Protein AF-A0A090WW85-F1 (afdb_monomer)

pLDDT: mean 85.21, std 15.74, range [29.67, 98.25]

Foldseek 3Di:
DFDADPVRAGDDDDAQDKDFDKAWDDPVHHDPADPDVVVRVVQWDACHHHHGTIIGGPQWIWHHNDPPDIDTQAGVVAWWDFPNDIAGFVQVQVQLCPDPQFPGKGWGFEDWPPGPITAIEMETETDPPDDDDQQVSLVSLPVRDDPRRRGQKYFYDNDFDADPVRHTPVVVCRVCPPVDPTFMWGDAAPDSGTDTDDPVNVVCRNVVVGYNDDPPPPPPPPPDDPDDD

Mean predicted aligned error: 9.42 Å

Nearest PDB structures (foldseek):
  8ppp-assembly1_A  TM=7.798E-01  e=7.344E-10  Streptoalloteichus hindustanus
  8pyx-assembly1_A  TM=7.804E-01  e=9.804E-10  Streptoalloteichus hindustanus
  8ppp-assembly2_B  TM=7.781E-01  e=1.556E-09  Streptoalloteichus hindustanus
  3lgx-assembly2_B  TM=7.389E-01  e=1.481E-08  Streptococcus pyogenes M1 GAS
  8pyy-assembly1_A  TM=6.032E-01  e=7.845E-09  Streptoalloteichus hindustanus

Solvent-accessible surface area (backbone atoms only — not comparable to full-atom values): 13656 Å² total; per-residue (Å²): 130,89,55,59,50,99,87,60,27,54,61,84,64,57,86,68,36,76,34,77,46,64,45,70,50,41,98,92,40,75,76,92,67,58,99,52,68,80,64,39,57,84,30,48,43,64,35,39,84,46,88,81,42,42,27,39,51,74,50,39,28,32,26,38,75,52,96,93,42,68,44,85,48,38,37,71,89,51,37,31,42,32,77,90,41,81,35,47,26,54,58,50,29,54,60,54,47,68,36,83,33,34,64,46,60,48,45,40,48,29,80,50,46,91,45,71,53,22,44,38,29,32,41,33,23,66,25,86,93,46,79,79,54,69,63,65,50,48,54,50,41,66,73,74,38,60,82,81,56,42,54,38,31,44,34,49,41,93,72,81,63,59,44,99,84,72,43,72,50,58,66,59,56,47,71,47,49,87,73,62,93,59,58,32,31,34,48,51,74,93,55,94,54,66,41,77,59,47,76,64,54,50,48,40,44,68,73,35,74,58,65,83,66,77,85,78,80,77,78,80,77,79,88,74,82,89,73,90,128

Sequence (229 aa):
MPIKDANGFLIPVKKGETGLLISEISDKSVFDGYVNNKKNEDKILRHVFKTGDIWFNSGDLLQDIGYRHARFIDRIGDTFRWKGENVATAEVESIVGNLKCVEICAAYGVQIPNNDGRAGMVTLVRRTGAHFDIDTTAAHLFKTLPKYAVPIFIRIKDAIDFTHTHKIKKFELKKEGFNCDDTIYVLLPKNSTYVQMDKKLLKEINTGTFIFRWKTVVIWVSINALSWG

Secondary structure (DSSP, 8-state):
---B-TTSPBPPPPTTSEEEEEEE-BTTB-----SSHHHHHTTEEESSSSTT-EEEEEEEEEEEEETTEEEEEEETTT-EEETTEEE-HHHHHHHHHTSTTEEEEEEEEEPPTT-SB-EEEEEEEEPTTPPP-HHHHHHHHHHHS-TTTS-SEEEEES---B-TTS-B-HHHHHHHTT-SSSEEEE--TT-SS-EE--HHHHHHHHTT---------------------

Radius of gyration: 21.84 Å; Cα contacts (8 Å, |Δi|>4): 373; chains: 1; bounding box: 65×47×62 Å

Organism: NCBI:txid504487

Structure (mmCIF, N/CA/C/O backbone):
data_AF-A0A090WW85-F1
#
_entry.id   AF-A0A090WW85-F1
#
loop_
_atom_site.group_PDB
_atom_site.id
_atom_site.type_symbol
_atom_site.label_atom_id
_atom_site.label_alt_id
_atom_site.label_comp_id
_atom_site.label_asym_id
_atom_site.label_entity_id
_atom_site.label_seq_id
_atom_site.pdbx_PDB_ins_code
_atom_site.Cartn_x
_atom_site.Cartn_y
_atom_site.Cartn_z
_atom_site.occupancy
_atom_site.B_iso_or_equiv
_atom_site.auth_seq_id
_atom_site.auth_comp_id
_atom_site.auth_asym_id
_atom_site.auth_atom_id
_atom_site.pdbx_PDB_model_num
ATOM 1 N N . MET A 1 1 ? -2.518 -1.734 15.240 1.00 56.47 1 MET A N 1
ATOM 2 C CA . MET A 1 1 ? -3.524 -2.080 16.268 1.00 56.47 1 MET A CA 1
ATOM 3 C C . MET A 1 1 ? -3.856 -0.826 17.061 1.00 56.47 1 MET A C 1
ATOM 5 O O . MET A 1 1 ? -2.962 0.007 17.177 1.00 56.47 1 MET A O 1
ATOM 9 N N . PRO A 1 2 ? -5.097 -0.668 17.550 1.00 74.81 2 PRO A N 1
ATOM 10 C CA . PRO A 1 2 ? -5.486 0.471 18.382 1.00 74.81 2 PRO A CA 1
ATOM 11 C C . PRO A 1 2 ? -4.598 0.577 19.629 1.00 74.81 2 PRO A C 1
ATOM 13 O O . PRO A 1 2 ? -4.183 -0.448 20.172 1.00 74.81 2 PRO A O 1
ATOM 16 N N . ILE A 1 3 ? -4.290 1.801 20.055 1.00 84.06 3 ILE A N 1
ATOM 17 C CA . ILE A 1 3 ? -3.412 2.061 21.203 1.00 84.06 3 ILE A CA 1
ATOM 18 C C . ILE A 1 3 ? -4.250 2.055 22.480 1.00 84.06 3 ILE A C 1
ATOM 20 O O . ILE A 1 3 ? -5.344 2.621 22.501 1.00 84.06 3 ILE A O 1
ATOM 24 N N . LYS A 1 4 ? -3.722 1.411 23.525 1.00 89.00 4 LYS A N 1
ATOM 25 C CA . LYS A 1 4 ? -4.336 1.328 24.850 1.00 89.00 4 LYS A CA 1
ATOM 26 C C . LYS A 1 4 ? -3.568 2.152 25.880 1.00 89.00 4 LYS A C 1
ATOM 28 O O . LYS A 1 4 ? -2.350 2.280 25.767 1.00 89.00 4 LYS A O 1
ATOM 33 N N . ASP A 1 5 ? -4.277 2.692 26.864 1.00 90.69 5 ASP A N 1
ATOM 34 C CA . ASP A 1 5 ? -3.694 3.329 28.042 1.00 90.69 5 ASP A CA 1
ATOM 35 C C . ASP A 1 5 ? -3.191 2.291 29.064 1.00 90.69 5 ASP A C 1
ATOM 37 O O . ASP A 1 5 ? -3.281 1.077 28.853 1.00 90.69 5 ASP A O 1
ATOM 41 N N . ALA A 1 6 ? -2.656 2.769 30.192 1.00 92.12 6 ALA A N 1
ATOM 42 C CA . ALA A 1 6 ? -2.153 1.913 31.269 1.00 92.12 6 ALA A CA 1
ATOM 43 C C . ALA A 1 6 ? -3.239 1.032 31.920 1.00 92.12 6 ALA A C 1
ATOM 45 O O . ALA A 1 6 ? -2.911 0.022 32.537 1.00 92.12 6 ALA A O 1
ATOM 46 N N . ASN A 1 7 ? -4.516 1.390 31.764 1.00 89.00 7 ASN A N 1
ATOM 47 C CA . ASN A 1 7 ? -5.660 0.647 32.286 1.00 89.00 7 ASN A CA 1
ATOM 48 C C . ASN A 1 7 ? -6.240 -0.337 31.252 1.00 89.00 7 ASN A C 1
ATOM 50 O O . ASN A 1 7 ? -7.168 -1.082 31.559 1.00 89.00 7 ASN A O 1
ATOM 54 N N . GLY A 1 8 ? -5.696 -0.366 30.031 1.00 89.00 8 GLY A N 1
ATOM 55 C CA . GLY A 1 8 ? -6.128 -1.253 28.954 1.00 89.00 8 GLY A CA 1
ATOM 56 C C . GLY A 1 8 ? -7.273 -0.717 28.087 1.00 89.00 8 GLY A C 1
ATOM 57 O O . GLY A 1 8 ? -7.757 -1.472 27.230 1.00 89.00 8 GLY A O 1
ATOM 58 N N . PHE A 1 9 ? -7.666 0.551 28.260 1.00 92.12 9 PHE A N 1
ATOM 59 C CA . PHE A 1 9 ? -8.700 1.236 27.476 1.00 92.12 9 PHE A CA 1
ATOM 60 C C . PHE A 1 9 ? -8.120 1.866 26.211 1.00 92.12 9 PHE A C 1
ATOM 62 O O . PHE A 1 9 ? -6.976 2.312 26.204 1.00 92.12 9 PHE A O 1
ATOM 69 N N . LEU A 1 10 ? -8.892 1.910 25.123 1.00 91.69 10 LEU A N 1
ATOM 70 C CA . LEU A 1 10 ? -8.479 2.567 23.886 1.00 91.69 10 LEU A CA 1
ATOM 71 C C . LEU A 1 10 ? -8.340 4.078 24.079 1.00 91.69 10 LEU A C 1
ATOM 73 O O . LEU A 1 10 ? -9.184 4.730 24.688 1.00 91.69 10 LEU A O 1
ATOM 77 N N . ILE A 1 11 ? -7.293 4.636 23.478 1.00 91.06 11 ILE A N 1
ATOM 78 C CA . ILE A 1 11 ? -7.031 6.074 23.488 1.00 91.06 11 ILE A CA 1
ATOM 79 C C . ILE A 1 11 ? -7.658 6.705 22.234 1.00 91.06 11 ILE A C 1
ATOM 81 O O . ILE A 1 11 ? -7.323 6.284 21.120 1.00 91.06 11 ILE A O 1
ATOM 85 N N . PRO A 1 12 ? -8.543 7.713 22.371 1.00 90.88 12 PRO A N 1
ATOM 86 C CA . PRO A 1 12 ? -9.026 8.490 21.236 1.00 90.88 12 PRO A CA 1
ATOM 87 C C . PRO A 1 12 ? -7.877 9.206 20.521 1.00 90.88 12 PRO A C 1
ATOM 89 O O . PRO A 1 12 ? -6.976 9.751 21.159 1.00 90.88 12 PRO A O 1
ATOM 92 N N . VAL A 1 13 ? -7.929 9.240 19.192 1.00 89.75 13 VAL A N 1
ATOM 93 C CA . VAL A 1 13 ? -6.950 9.985 18.390 1.00 89.75 13 VAL A CA 1
ATOM 94 C C . VAL A 1 13 ? -7.211 11.488 18.475 1.00 89.75 13 VAL A C 1
ATOM 96 O O . VAL A 1 13 ? -8.351 11.923 18.658 1.00 89.75 13 VAL A O 1
ATOM 99 N N . LYS A 1 14 ? -6.162 12.302 18.340 1.00 89.19 14 LYS A N 1
ATOM 100 C CA . LYS A 1 14 ? -6.304 13.762 18.281 1.00 89.19 14 LYS A CA 1
ATOM 101 C C . LYS A 1 14 ? -6.855 14.190 16.920 1.00 89.19 14 LYS A C 1
ATOM 103 O O . LYS A 1 14 ? -6.764 13.468 15.929 1.00 89.19 14 LYS A O 1
ATOM 108 N N . LYS A 1 15 ? -7.380 15.415 16.844 1.00 88.38 15 LYS A N 1
ATOM 109 C CA . LYS A 1 15 ? -7.771 16.024 15.566 1.00 88.38 15 LYS A CA 1
ATOM 110 C C . LYS A 1 15 ? -6.595 15.988 14.580 1.00 88.38 15 LYS A C 1
ATOM 112 O O . LYS A 1 15 ? -5.481 16.366 14.938 1.00 88.38 15 LYS A O 1
ATOM 117 N N . GLY A 1 16 ? -6.857 15.566 13.345 1.00 86.69 16 GLY A N 1
ATOM 118 C CA . GLY A 1 16 ? -5.846 15.394 12.300 1.00 86.69 16 GLY A CA 1
ATOM 119 C C . GLY A 1 16 ? -5.093 14.060 12.346 1.00 86.69 16 GLY A C 1
ATOM 120 O O . GLY A 1 16 ? -4.401 13.735 11.383 1.00 86.69 16 GLY A O 1
ATOM 121 N N . GLU A 1 17 ? -5.242 13.250 13.393 1.00 87.25 17 GLU A N 1
ATOM 122 C CA . GLU A 1 17 ? -4.683 11.898 13.439 1.00 87.25 17 GLU A CA 1
ATOM 123 C C . GLU A 1 17 ? -5.665 10.879 12.837 1.00 87.25 17 GLU A C 1
ATOM 125 O O . GLU A 1 17 ? -6.879 11.088 12.797 1.00 87.25 17 GLU A O 1
ATOM 130 N N . THR A 1 18 ? -5.127 9.768 12.331 1.00 88.19 18 THR A N 1
ATOM 131 C CA . THR A 1 18 ? -5.937 8.667 11.790 1.00 88.19 18 THR A CA 1
ATOM 132 C C . THR A 1 18 ? -6.318 7.703 12.907 1.00 88.19 18 THR A C 1
ATOM 134 O O . THR A 1 18 ? -5.440 7.162 13.578 1.00 88.19 18 THR A O 1
ATOM 137 N N . GLY A 1 19 ? -7.614 7.449 13.068 1.00 89.44 19 GLY A N 1
ATOM 138 C CA . GLY A 1 19 ? -8.179 6.521 14.043 1.00 89.44 19 GLY A CA 1
ATOM 139 C C . GLY A 1 19 ? -9.067 5.460 13.400 1.00 89.44 19 GLY A C 1
ATOM 140 O O . GLY A 1 19 ? -9.491 5.577 12.253 1.00 89.44 19 GLY A O 1
ATOM 141 N N . LEU A 1 20 ? -9.348 4.402 14.159 1.00 91.00 20 LEU A N 1
ATOM 142 C CA . LEU A 1 20 ? -10.308 3.372 13.774 1.00 91.00 20 LEU A CA 1
ATOM 143 C C . LEU A 1 20 ? -11.730 3.868 14.051 1.00 91.00 20 LEU A C 1
ATOM 145 O O . LEU A 1 20 ? -12.034 4.233 15.187 1.00 91.00 20 LEU A O 1
ATOM 149 N N . LEU A 1 21 ? -12.605 3.839 13.045 1.00 91.56 21 LEU A N 1
ATOM 150 C CA . LEU A 1 21 ? -14.023 4.113 13.247 1.00 91.56 21 LEU A CA 1
ATOM 151 C C . LEU A 1 21 ? -14.664 2.950 14.009 1.00 91.56 21 LEU A C 1
ATOM 153 O O . LEU A 1 21 ? -14.708 1.812 13.530 1.00 91.56 21 LEU A O 1
ATOM 157 N N . ILE A 1 22 ? -15.206 3.261 15.178 1.00 91.31 22 ILE A N 1
ATOM 158 C CA . ILE A 1 22 ? -15.967 2.336 16.011 1.00 91.31 22 ILE A CA 1
ATOM 159 C C . ILE A 1 22 ? -17.312 2.962 16.372 1.00 91.31 22 ILE A C 1
ATOM 161 O O . ILE A 1 22 ? -17.417 4.183 16.488 1.00 91.31 22 ILE A O 1
ATOM 165 N N . SER A 1 23 ? -18.338 2.135 16.550 1.00 89.38 23 SER A N 1
ATOM 166 C CA . SER A 1 23 ? -19.679 2.581 16.947 1.00 89.38 23 SER A CA 1
ATOM 167 C C . SER A 1 23 ? -20.152 1.817 18.177 1.00 89.38 23 SER A C 1
ATOM 169 O O . SER A 1 23 ? -20.041 0.594 18.209 1.00 89.38 23 SER A O 1
ATOM 171 N N . GLU A 1 24 ? -20.663 2.520 19.185 1.00 89.50 24 GLU A N 1
ATOM 172 C CA . GLU A 1 24 ? -21.145 1.896 20.420 1.00 89.50 24 GLU A CA 1
ATOM 173 C C . GLU A 1 24 ? -22.331 0.972 20.117 1.00 89.50 24 GLU A C 1
ATOM 175 O O . GLU A 1 24 ? -23.251 1.342 19.382 1.00 89.50 24 GLU A O 1
ATOM 180 N N . ILE A 1 25 ? -22.301 -0.233 20.684 1.00 85.44 25 ILE A N 1
ATOM 181 C CA . ILE A 1 25 ? -23.432 -1.157 20.673 1.00 85.44 25 ILE A CA 1
ATOM 182 C C . ILE A 1 25 ? -24.213 -0.902 21.961 1.00 85.44 25 ILE A C 1
ATOM 184 O O . ILE A 1 25 ? -23.713 -1.141 23.058 1.00 85.44 25 ILE A O 1
ATOM 188 N N . SER A 1 26 ? -25.434 -0.393 21.823 1.00 79.25 26 SER A N 1
ATOM 189 C CA . SER A 1 26 ? -26.325 -0.070 22.944 1.00 79.25 26 SER A CA 1
ATOM 190 C C . SER A 1 26 ? -27.780 -0.329 22.564 1.00 79.25 26 SER A C 1
ATOM 192 O O . SER A 1 26 ? -28.085 -0.549 21.394 1.00 79.25 26 SER A O 1
ATOM 194 N N . ASP A 1 27 ? -28.701 -0.210 23.519 1.00 69.12 27 ASP A N 1
ATOM 195 C CA . ASP A 1 27 ? -30.144 -0.376 23.278 1.00 69.12 27 ASP A CA 1
ATOM 196 C C . ASP A 1 27 ? -30.699 0.580 22.204 1.00 69.12 27 ASP A C 1
ATOM 198 O O . ASP A 1 27 ? -31.737 0.319 21.601 1.00 69.12 27 ASP A O 1
ATOM 202 N N . LYS A 1 28 ? -30.005 1.696 21.941 1.00 64.38 28 LYS A N 1
ATOM 203 C CA . LYS A 1 28 ? -30.365 2.679 20.904 1.00 64.38 28 LYS A CA 1
ATOM 204 C C . LYS A 1 28 ? -29.704 2.408 19.550 1.00 64.38 28 LYS A C 1
ATOM 206 O O . LYS A 1 28 ? -30.085 3.023 18.560 1.00 64.38 28 LYS A O 1
ATOM 211 N N . SER A 1 29 ? -28.699 1.536 19.511 1.00 63.16 29 SER A N 1
ATOM 212 C CA . SER A 1 29 ? -27.916 1.192 18.324 1.00 63.16 29 SER A CA 1
ATOM 213 C C . SER A 1 29 ? -27.518 -0.280 18.415 1.00 63.16 29 SER A C 1
ATOM 215 O O . SER A 1 29 ? -26.391 -0.625 18.781 1.00 63.16 29 SER A O 1
ATOM 217 N N . VAL A 1 30 ? -28.498 -1.144 18.151 1.00 63.16 30 VAL A N 1
ATOM 218 C CA . VAL A 1 30 ? -28.371 -2.596 18.286 1.00 63.16 30 VAL A CA 1
ATOM 219 C C . VAL A 1 30 ? -27.587 -3.148 17.096 1.00 63.16 30 VAL A C 1
ATOM 221 O O . VAL A 1 30 ? -27.861 -2.820 15.943 1.00 63.16 30 VAL A O 1
ATOM 224 N N . PHE A 1 31 ? -26.589 -3.982 17.377 1.00 63.16 31 PHE A N 1
ATOM 225 C CA . PHE A 1 31 ? -25.905 -4.780 16.367 1.00 63.16 31 PHE A CA 1
ATOM 226 C C . PHE A 1 31 ? -26.441 -6.211 16.448 1.00 63.16 31 PHE A C 1
ATOM 228 O O . PHE A 1 31 ? -26.049 -6.959 17.340 1.00 63.16 31 PHE A O 1
ATOM 235 N N . ASP A 1 32 ? -27.313 -6.593 15.512 1.00 59.25 32 ASP A N 1
ATOM 236 C CA . ASP A 1 32 ? -27.976 -7.914 15.486 1.00 59.25 32 ASP A CA 1
ATOM 237 C C . ASP A 1 32 ? -27.018 -9.089 15.194 1.00 59.25 32 ASP A C 1
ATOM 239 O O . ASP A 1 32 ? -27.407 -10.257 15.232 1.00 59.25 32 ASP A O 1
ATOM 243 N N . GLY A 1 33 ? -25.741 -8.795 14.927 1.00 57.34 33 GLY A N 1
ATOM 244 C CA . GLY A 1 33 ? -24.730 -9.789 14.591 1.00 57.34 33 GLY A CA 1
ATOM 245 C C . GLY A 1 33 ? -24.810 -10.269 13.141 1.00 57.34 33 GLY A C 1
ATOM 246 O O . GLY A 1 33 ? -25.791 -10.084 12.426 1.00 57.34 33 GLY A O 1
ATOM 247 N N . TYR A 1 34 ? -23.741 -10.909 12.673 1.00 55.31 34 TYR A N 1
ATOM 248 C CA . TYR A 1 34 ? -23.770 -11.709 11.453 1.00 55.31 34 TYR A CA 1
ATOM 249 C C . TYR A 1 34 ? -24.272 -13.122 11.771 1.00 55.31 34 TYR A C 1
ATOM 251 O O . TYR A 1 34 ? -23.990 -13.656 12.843 1.00 55.31 34 TYR A O 1
ATOM 259 N N . VAL A 1 35 ? -24.904 -13.770 10.783 1.00 51.56 35 VAL A N 1
ATOM 260 C CA . VAL A 1 35 ? -25.434 -15.156 10.829 1.00 51.56 35 VAL A CA 1
ATOM 261 C C . VAL A 1 35 ? -24.392 -16.198 11.286 1.00 51.56 35 VAL A C 1
ATOM 263 O O . VAL A 1 35 ? -24.740 -17.289 11.725 1.00 51.56 35 VAL A O 1
ATOM 266 N N . ASN A 1 36 ? -23.096 -15.873 11.211 1.00 53.88 36 ASN A N 1
ATOM 267 C CA . ASN A 1 36 ? -22.008 -16.735 11.658 1.00 53.88 36 ASN A CA 1
ATOM 268 C C . ASN A 1 36 ? -21.333 -16.163 12.919 1.00 53.88 36 ASN A C 1
ATOM 270 O O . ASN A 1 36 ? -20.448 -15.308 12.829 1.00 53.88 36 ASN A O 1
ATOM 274 N N . ASN A 1 37 ? -21.727 -16.680 14.088 1.00 54.59 37 ASN A N 1
ATOM 275 C CA . ASN A 1 37 ? -21.332 -16.187 15.415 1.00 54.59 37 ASN A CA 1
ATOM 276 C C . ASN A 1 37 ? -19.815 -16.053 15.630 1.00 54.59 37 ASN A C 1
ATOM 278 O O . ASN A 1 37 ? -19.377 -15.181 16.373 1.00 54.59 37 ASN A O 1
ATOM 282 N N . LYS A 1 38 ? -18.989 -16.860 14.951 1.00 55.22 38 LYS A N 1
ATOM 283 C CA . LYS A 1 38 ? -17.527 -16.829 15.131 1.00 55.22 38 LYS A CA 1
ATOM 284 C C . LYS A 1 38 ? -16.859 -15.581 14.536 1.00 55.22 38 LYS A C 1
ATOM 286 O O . LYS A 1 38 ? -15.821 -15.169 15.032 1.00 55.22 38 LYS A O 1
ATOM 291 N N . LYS A 1 39 ? -17.452 -14.966 13.503 1.00 56.91 39 LYS A N 1
ATOM 292 C CA . LYS A 1 39 ? -16.961 -13.705 12.906 1.00 56.91 39 LYS A CA 1
ATOM 293 C C . LYS A 1 39 ? -17.427 -12.458 13.665 1.00 56.91 39 LYS A C 1
ATOM 295 O O . LYS A 1 39 ? -16.913 -11.373 13.403 1.00 56.91 39 LYS A O 1
ATOM 300 N N . ASN A 1 40 ? -18.393 -12.604 14.575 1.00 61.28 40 ASN A N 1
ATOM 301 C CA . ASN A 1 40 ? -18.909 -11.489 15.366 1.00 61.28 40 ASN A CA 1
ATOM 302 C C . ASN A 1 40 ? -17.891 -11.037 16.416 1.00 61.28 40 ASN A C 1
ATOM 304 O O . ASN A 1 40 ? -17.702 -9.837 16.572 1.00 61.28 40 ASN A O 1
ATOM 308 N N . GLU A 1 41 ? -17.178 -11.963 17.065 1.00 68.12 41 GLU A N 1
ATOM 309 C CA . GLU A 1 41 ? -16.186 -11.610 18.095 1.00 68.12 41 GLU A CA 1
ATOM 310 C C . GLU A 1 41 ? -15.005 -10.804 17.527 1.00 68.12 41 GLU A C 1
ATOM 312 O O . GLU A 1 41 ? -14.607 -9.813 18.127 1.00 68.12 41 GLU A O 1
ATOM 317 N N . ASP A 1 42 ? -14.524 -11.104 16.313 1.00 72.94 42 ASP A N 1
ATOM 318 C CA . ASP A 1 42 ? -13.464 -10.307 15.658 1.00 72.94 42 ASP A CA 1
ATOM 319 C C . ASP A 1 42 ? -13.894 -8.857 15.354 1.00 72.94 42 ASP A C 1
ATOM 321 O O . ASP A 1 42 ? -13.068 -7.972 15.102 1.00 72.94 42 ASP A O 1
ATOM 325 N N . LYS A 1 43 ? -15.209 -8.613 15.328 1.00 81.69 43 LYS A N 1
ATOM 326 C CA . LYS A 1 43 ? -15.830 -7.321 15.031 1.00 81.69 43 LYS A CA 1
ATOM 327 C C . LYS A 1 43 ? -16.341 -6.605 16.274 1.00 81.69 43 LYS A C 1
ATOM 329 O O . LYS A 1 43 ? -16.766 -5.459 16.151 1.00 81.69 43 LYS A O 1
ATOM 334 N N . ILE A 1 44 ? -16.275 -7.228 17.445 1.00 87.19 44 ILE A N 1
ATOM 335 C CA . ILE A 1 44 ? -16.737 -6.651 18.702 1.00 87.19 44 ILE A CA 1
ATOM 336 C C . ILE A 1 44 ? -15.525 -6.310 19.568 1.00 87.19 44 ILE A C 1
ATOM 338 O O . ILE A 1 44 ? -14.678 -7.144 19.868 1.00 87.19 44 ILE A O 1
ATOM 342 N N . LEU A 1 45 ? -15.449 -5.055 19.993 1.00 87.81 45 LEU A N 1
ATOM 343 C CA . LEU A 1 45 ? -14.479 -4.571 20.963 1.00 87.81 45 LEU A CA 1
ATOM 344 C C . LEU A 1 45 ? -15.192 -4.418 22.304 1.00 87.81 45 LEU A C 1
ATOM 346 O O . LEU A 1 45 ? -16.259 -3.813 22.374 1.00 87.81 45 LEU A O 1
ATOM 350 N N . ARG A 1 46 ? -14.605 -4.961 23.369 1.00 89.81 46 ARG A N 1
ATOM 351 C CA . ARG A 1 46 ? -15.141 -4.889 24.735 1.00 89.81 46 ARG A CA 1
ATOM 352 C C . ARG A 1 46 ? -14.171 -4.127 25.622 1.00 89.81 46 ARG A C 1
ATOM 354 O O . ARG A 1 46 ? -12.962 -4.226 25.404 1.00 89.81 46 ARG A O 1
ATOM 361 N N . HIS A 1 47 ? -14.688 -3.443 26.640 1.00 90.06 47 HIS A N 1
ATOM 362 C CA . HIS A 1 47 ? -13.869 -2.665 27.577 1.00 90.06 47 HIS A CA 1
ATOM 363 C C . HIS A 1 47 ? -12.998 -1.636 26.835 1.00 90.06 47 HIS A C 1
ATOM 365 O O . HIS A 1 47 ? -11.780 -1.575 27.000 1.00 90.06 47 HIS A O 1
ATOM 371 N N . VAL A 1 48 ? -13.630 -0.890 25.934 1.00 91.12 48 VAL A N 1
ATOM 372 C CA . VAL A 1 48 ? -13.016 0.083 25.039 1.00 91.12 48 VAL A CA 1
ATOM 373 C C . VAL A 1 48 ? -12.697 1.367 25.779 1.00 91.12 48 VAL A C 1
ATOM 375 O O . VAL A 1 48 ? -11.524 1.691 25.884 1.00 91.12 48 VAL A O 1
ATOM 378 N N . PHE A 1 49 ? -13.690 2.082 26.308 1.00 92.06 49 PHE A N 1
ATOM 379 C CA . PHE A 1 49 ? -13.473 3.331 27.052 1.00 92.06 49 PHE A CA 1
ATOM 380 C C . PHE A 1 49 ? -13.838 3.211 28.532 1.00 92.06 49 PHE A C 1
ATOM 382 O O . PHE A 1 49 ? -13.446 4.054 29.336 1.00 92.06 49 PHE A O 1
ATOM 389 N N . LYS A 1 50 ? -14.589 2.171 28.904 1.00 92.50 50 LYS A N 1
ATOM 390 C CA . LYS A 1 50 ? -14.941 1.846 30.290 1.00 92.50 50 LYS A CA 1
ATOM 391 C C . LYS A 1 50 ? -15.225 0.358 30.427 1.00 92.50 50 LYS A C 1
ATOM 393 O O . LYS A 1 50 ? -15.580 -0.312 29.464 1.00 92.50 50 LYS A O 1
ATOM 398 N N . THR A 1 51 ? -15.116 -0.184 31.633 1.00 92.00 51 THR A N 1
ATOM 399 C CA . THR A 1 51 ? -15.427 -1.598 31.866 1.00 92.00 51 THR A CA 1
ATOM 400 C C . THR A 1 51 ? -16.873 -1.917 31.471 1.00 92.00 51 THR A C 1
ATOM 402 O O . THR A 1 51 ? -17.802 -1.291 31.972 1.00 92.00 51 THR A O 1
ATOM 405 N N . GLY A 1 52 ? -17.054 -2.912 30.598 1.00 88.06 52 GLY A N 1
ATOM 406 C CA . GLY A 1 52 ? -18.362 -3.440 30.205 1.00 88.06 52 GLY A CA 1
ATOM 407 C C . GLY A 1 52 ? -18.999 -2.764 28.992 1.00 88.06 52 GLY A C 1
ATOM 408 O O . GLY A 1 52 ? -20.036 -3.239 28.539 1.00 88.06 52 GLY A O 1
ATOM 409 N N . ASP A 1 53 ? -18.399 -1.706 28.435 1.00 90.94 53 ASP A N 1
ATOM 410 C CA . ASP A 1 53 ? -18.867 -1.173 27.156 1.00 90.94 53 ASP A CA 1
ATOM 411 C C . ASP A 1 53 ? -18.529 -2.119 25.993 1.00 90.94 53 ASP A C 1
ATOM 413 O O . ASP A 1 53 ? -17.609 -2.947 26.052 1.00 90.94 53 ASP A O 1
ATOM 417 N N . ILE A 1 54 ? -19.332 -2.017 24.936 1.00 89.81 54 ILE A N 1
ATOM 418 C CA . ILE A 1 54 ? -19.231 -2.858 23.752 1.00 89.81 54 ILE A CA 1
ATOM 419 C C . ILE A 1 54 ? -19.317 -1.950 22.531 1.00 89.81 54 ILE A C 1
ATOM 421 O O . ILE A 1 54 ? -20.217 -1.122 22.415 1.00 89.81 54 ILE A O 1
ATOM 425 N N . TRP A 1 55 ? -18.375 -2.111 21.613 1.00 90.44 55 TRP A N 1
ATOM 426 C CA . TRP A 1 55 ? -18.281 -1.317 20.398 1.00 90.44 55 TRP A CA 1
ATOM 427 C C . TRP A 1 55 ? -18.112 -2.220 19.186 1.00 90.44 55 TRP A C 1
ATOM 429 O O . TRP A 1 55 ? -17.393 -3.217 19.220 1.00 90.44 55 TRP A O 1
ATOM 439 N N . PHE A 1 56 ? -18.741 -1.842 18.085 1.00 88.25 56 PHE A N 1
ATOM 440 C CA . PHE A 1 56 ? -18.556 -2.471 16.791 1.00 88.25 56 PHE A CA 1
ATOM 441 C C . PHE A 1 56 ? -17.334 -1.880 16.078 1.00 88.25 56 PHE A C 1
ATOM 443 O O . PHE A 1 56 ? -17.202 -0.665 15.927 1.00 88.25 56 PHE A O 1
ATOM 450 N N . ASN A 1 57 ? -16.451 -2.756 15.607 1.00 89.19 57 ASN A N 1
ATOM 451 C CA . ASN A 1 57 ? -15.287 -2.431 14.799 1.00 89.19 57 ASN A CA 1
ATOM 452 C C . ASN A 1 57 ? -15.648 -2.459 13.308 1.00 89.19 57 ASN A C 1
ATOM 454 O O . ASN A 1 57 ? -15.691 -3.525 12.681 1.00 89.19 57 ASN A O 1
ATOM 458 N N . SER A 1 58 ? -15.837 -1.276 12.717 1.00 86.44 58 SER A N 1
ATOM 459 C CA . SER A 1 58 ? -16.101 -1.148 11.276 1.00 86.44 58 SER A CA 1
ATOM 460 C C . SER A 1 58 ? -14.956 -1.726 10.428 1.00 86.44 58 SER A C 1
ATOM 462 O O . SER A 1 58 ? -15.183 -2.403 9.420 1.00 86.44 58 SER A O 1
ATOM 464 N N . GLY A 1 59 ? -13.716 -1.564 10.897 1.00 86.44 59 GLY A N 1
ATOM 465 C CA . GLY A 1 59 ? -12.490 -1.838 10.153 1.00 86.44 59 GLY A CA 1
ATOM 466 C C . GLY A 1 59 ? -12.041 -0.680 9.258 1.00 86.44 59 GLY A C 1
ATOM 467 O O . GLY A 1 59 ? -11.009 -0.823 8.602 1.00 86.44 59 GLY A O 1
ATOM 468 N N . ASP A 1 60 ? -12.778 0.433 9.233 1.00 89.00 60 ASP A N 1
ATOM 469 C CA . ASP A 1 60 ? -12.467 1.620 8.440 1.00 89.00 60 ASP A CA 1
ATOM 470 C C . ASP A 1 60 ? -11.622 2.608 9.264 1.00 89.00 60 ASP A C 1
ATOM 472 O O . ASP A 1 60 ? -11.892 2.878 10.437 1.00 89.00 60 ASP A O 1
ATOM 476 N N . LEU A 1 61 ? -10.571 3.138 8.647 1.00 88.94 61 LEU A N 1
ATOM 477 C CA . LEU A 1 61 ? -9.683 4.145 9.212 1.00 88.94 61 LEU A CA 1
ATOM 478 C C . LEU A 1 61 ? -10.116 5.518 8.713 1.00 88.94 61 LEU A C 1
ATOM 480 O O . LEU A 1 61 ? -10.203 5.748 7.505 1.00 88.94 61 LEU A O 1
ATOM 484 N N . LEU A 1 62 ? -10.358 6.433 9.645 1.00 91.62 62 LEU A N 1
ATOM 485 C CA . LEU A 1 62 ? -10.777 7.798 9.363 1.00 91.62 62 LEU A CA 1
ATOM 486 C C . LEU A 1 62 ? -9.811 8.802 9.987 1.00 91.62 62 LEU A C 1
ATOM 488 O O . LEU A 1 62 ? -9.233 8.552 11.042 1.00 91.62 62 LEU A O 1
ATOM 492 N N . GLN A 1 63 ? -9.690 9.967 9.363 1.00 90.94 63 GLN A N 1
ATOM 493 C CA . GLN A 1 63 ? -9.005 11.127 9.923 1.00 90.94 63 GLN A CA 1
ATOM 494 C C . GLN A 1 63 ? -10.028 12.222 10.222 1.00 90.94 63 GLN A C 1
ATOM 496 O O . GLN A 1 63 ? -10.783 12.623 9.333 1.00 90.94 63 GLN A O 1
ATOM 501 N N . ASP A 1 64 ? -10.042 12.723 11.458 1.00 90.00 64 ASP A N 1
ATOM 502 C CA . ASP A 1 64 ? -10.854 13.887 11.822 1.00 90.00 64 ASP A CA 1
ATOM 503 C C . ASP A 1 64 ? -10.251 15.152 11.199 1.00 90.00 64 ASP A C 1
ATOM 505 O O . ASP A 1 64 ? -9.146 15.572 11.555 1.00 90.00 64 ASP A O 1
ATOM 509 N N . ILE A 1 65 ? -10.987 15.763 10.268 1.00 91.69 65 ILE A N 1
ATOM 510 C CA . ILE A 1 65 ? -10.585 16.996 9.577 1.00 91.69 65 ILE A CA 1
ATOM 511 C C . ILE A 1 65 ? -11.257 18.245 10.174 1.00 91.69 65 ILE A C 1
ATOM 513 O O . ILE A 1 65 ? -11.035 19.364 9.710 1.00 91.69 65 ILE A O 1
ATOM 517 N N . GLY A 1 66 ? -12.020 18.089 11.258 1.00 87.81 66 GLY A N 1
ATOM 518 C CA . GLY A 1 66 ? -12.753 19.147 11.940 1.00 87.81 66 GLY A CA 1
ATOM 519 C C . GLY A 1 66 ? -14.169 19.355 11.413 1.00 87.81 66 GLY A C 1
ATOM 520 O O . GLY A 1 66 ? -14.613 18.729 10.457 1.00 87.81 66 GLY A O 1
ATOM 521 N N . TYR A 1 67 ? -14.907 20.255 12.071 1.00 87.56 67 TYR A N 1
ATOM 522 C CA . TYR A 1 67 ? -16.294 20.598 11.723 1.00 87.56 67 TYR A CA 1
ATOM 523 C C . TYR A 1 67 ? -17.236 19.386 11.632 1.00 87.56 67 TYR A C 1
ATOM 525 O O . TYR A 1 67 ? -18.161 19.395 10.828 1.00 87.56 67 TYR A O 1
ATOM 533 N N . ARG A 1 68 ? -17.001 18.338 12.438 1.00 83.88 68 ARG A N 1
ATOM 534 C CA . ARG A 1 68 ? -17.735 17.056 12.390 1.00 83.88 68 ARG A CA 1
ATOM 535 C C . ARG A 1 68 ? -17.641 16.322 11.043 1.00 83.88 68 ARG A C 1
ATOM 537 O O . ARG A 1 68 ? -18.481 15.480 10.748 1.00 83.88 68 ARG A O 1
ATOM 544 N N . HIS A 1 69 ? -16.620 16.623 10.248 1.00 86.81 69 HIS A N 1
ATOM 545 C CA . HIS A 1 69 ? -16.302 15.897 9.028 1.00 86.81 69 HIS A CA 1
ATOM 546 C C . HIS A 1 69 ? -15.101 14.986 9.268 1.00 86.81 69 HIS A C 1
ATOM 548 O O . HIS A 1 69 ? -14.156 15.336 9.977 1.00 86.81 69 HIS A O 1
ATOM 554 N N . ALA A 1 70 ? -15.124 13.824 8.626 1.00 89.75 70 ALA A N 1
ATOM 555 C CA . ALA A 1 70 ? -14.026 12.877 8.638 1.00 89.75 70 ALA A CA 1
ATOM 556 C C . ALA A 1 70 ? -13.651 12.503 7.204 1.00 89.75 70 ALA A C 1
ATOM 558 O O . ALA A 1 70 ? -14.510 12.398 6.327 1.00 89.75 70 ALA A O 1
ATOM 559 N N . ARG A 1 71 ? -12.357 12.297 6.968 1.00 88.31 71 ARG A N 1
ATOM 560 C CA . ARG A 1 71 ? -11.825 11.779 5.708 1.00 88.31 71 ARG A CA 1
ATOM 561 C C . ARG A 1 71 ? -11.635 10.272 5.836 1.00 88.31 71 ARG A C 1
ATOM 563 O O . ARG A 1 71 ? -10.983 9.827 6.777 1.00 88.31 71 ARG A O 1
ATOM 570 N N . PHE A 1 72 ? -12.156 9.504 4.881 1.00 89.12 72 PHE A N 1
ATOM 571 C CA . PHE A 1 72 ? -11.822 8.086 4.760 1.00 89.12 72 PHE A CA 1
ATOM 572 C C . PHE A 1 72 ? -10.367 7.924 4.325 1.00 89.12 72 PHE A C 1
ATOM 574 O O . PHE A 1 72 ? -9.959 8.506 3.321 1.00 89.12 72 PHE A O 1
ATOM 581 N N . ILE A 1 73 ? -9.599 7.162 5.102 1.00 85.81 73 ILE A N 1
ATOM 582 C CA . ILE A 1 73 ? -8.182 6.911 4.848 1.00 85.81 73 ILE A CA 1
ATOM 583 C C . ILE A 1 73 ? -8.012 5.573 4.139 1.00 85.81 73 ILE A C 1
ATOM 5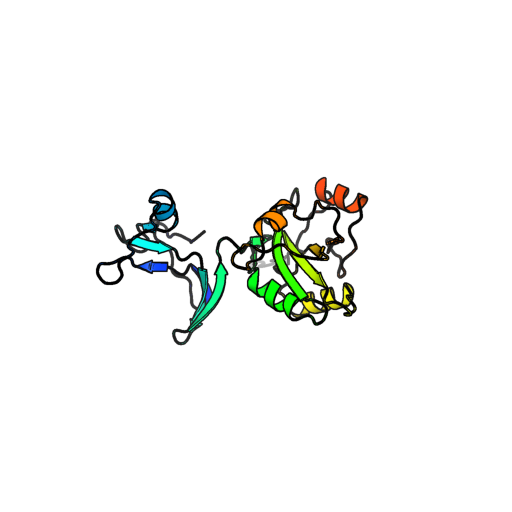85 O O . ILE A 1 73 ? -7.507 5.541 3.022 1.00 85.81 73 ILE A O 1
ATOM 589 N N . ASP A 1 74 ? -8.428 4.476 4.773 1.00 82.38 74 ASP A N 1
ATOM 590 C CA . ASP A 1 74 ? -8.354 3.126 4.204 1.00 82.38 74 ASP A CA 1
ATOM 591 C C . ASP A 1 74 ? -9.070 2.121 5.129 1.00 82.38 74 ASP A C 1
ATOM 593 O O . ASP A 1 74 ? -9.685 2.502 6.123 1.00 82.38 74 ASP A O 1
ATOM 597 N N . ARG A 1 75 ? -8.936 0.820 4.870 1.00 84.25 75 ARG A N 1
ATOM 598 C CA . ARG A 1 75 ? -9.283 -0.254 5.807 1.00 84.25 75 ARG A CA 1
ATOM 599 C C . ARG A 1 75 ? -8.070 -0.794 6.548 1.00 84.25 75 ARG A C 1
ATOM 601 O O . ARG A 1 75 ? -6.975 -0.904 6.002 1.00 84.25 75 ARG A O 1
ATOM 608 N N . ILE A 1 76 ? -8.281 -1.241 7.786 1.00 77.25 76 ILE A N 1
ATOM 609 C CA . ILE A 1 76 ? -7.212 -1.782 8.643 1.00 77.25 76 ILE A CA 1
ATOM 610 C C . ILE A 1 76 ? -6.491 -2.991 8.018 1.00 77.25 76 ILE A C 1
ATOM 612 O O . ILE A 1 76 ? -5.313 -3.199 8.285 1.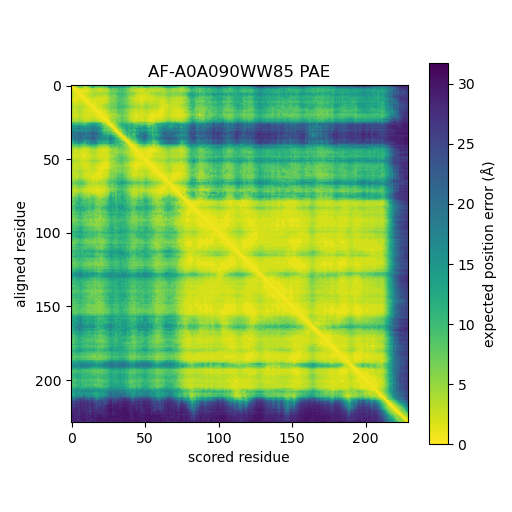00 77.25 76 ILE A O 1
ATOM 616 N N . GLY A 1 77 ? -7.177 -3.769 7.170 1.00 76.50 77 GLY A N 1
ATOM 617 C CA . GLY A 1 77 ? -6.600 -4.907 6.438 1.00 76.50 77 GLY A CA 1
ATOM 618 C C . GLY A 1 77 ? -5.984 -4.554 5.078 1.00 76.50 77 GLY A C 1
ATOM 619 O O . GLY A 1 77 ? -5.314 -5.393 4.466 1.00 76.50 77 GLY A O 1
ATOM 620 N N . ASP A 1 78 ? -6.211 -3.331 4.602 1.00 80.75 78 ASP A N 1
ATOM 621 C CA . ASP A 1 78 ? -5.701 -2.853 3.321 1.00 80.75 78 ASP A CA 1
ATOM 622 C C . ASP A 1 78 ? -4.430 -2.016 3.492 1.00 80.75 78 ASP A C 1
ATOM 624 O O . ASP A 1 78 ? -3.492 -2.217 2.719 1.00 80.75 78 ASP A O 1
ATOM 628 N N . THR A 1 79 ? -4.319 -1.226 4.569 1.00 87.25 79 THR A N 1
ATOM 629 C CA . THR A 1 79 ? -3.067 -0.529 4.916 1.00 87.25 79 THR A CA 1
ATOM 630 C C . THR A 1 79 ? -1.902 -1.483 5.170 1.00 87.25 79 THR A C 1
ATOM 632 O O . THR A 1 79 ? -2.066 -2.647 5.549 1.00 87.25 79 THR A O 1
ATOM 635 N N . PHE A 1 80 ? -0.685 -0.971 5.005 1.00 91.50 80 PHE A N 1
ATOM 636 C CA . PHE A 1 80 ? 0.528 -1.674 5.405 1.00 91.50 80 PHE A CA 1
ATOM 637 C C . PHE A 1 80 ? 1.489 -0.732 6.125 1.00 91.50 80 PHE A C 1
ATOM 639 O O . PHE A 1 80 ? 1.462 0.481 5.932 1.00 91.50 80 PHE A O 1
ATOM 646 N N . ARG A 1 81 ? 2.345 -1.301 6.977 1.00 90.69 81 ARG A N 1
ATOM 647 C CA . ARG A 1 81 ? 3.362 -0.547 7.711 1.00 90.69 81 ARG A CA 1
ATOM 648 C C . ARG A 1 81 ? 4.716 -0.746 7.053 1.00 90.69 81 ARG A C 1
ATOM 650 O O . ARG A 1 81 ? 5.166 -1.886 6.940 1.00 90.69 81 ARG A O 1
ATOM 657 N N . TRP A 1 82 ? 5.374 0.339 6.669 1.00 92.69 82 TRP A N 1
ATOM 658 C CA . TRP A 1 82 ? 6.704 0.321 6.074 1.00 92.69 82 TRP A CA 1
ATOM 659 C C . TRP A 1 82 ? 7.659 1.160 6.912 1.00 92.69 82 TRP A C 1
ATOM 661 O O . TRP A 1 82 ? 7.477 2.367 7.048 1.00 92.69 82 TRP A O 1
ATOM 671 N N . LYS A 1 83 ? 8.680 0.518 7.495 1.00 86.00 83 LYS A N 1
ATOM 672 C CA . LYS A 1 83 ? 9.734 1.198 8.272 1.00 86.00 83 LYS A CA 1
ATOM 673 C C . LYS A 1 83 ? 9.203 2.159 9.346 1.00 86.00 83 LYS A C 1
ATOM 675 O O . LYS A 1 83 ? 9.742 3.244 9.529 1.00 86.00 83 LYS A O 1
ATOM 680 N N . GLY A 1 84 ? 8.149 1.747 10.048 1.00 84.44 84 GLY A N 1
ATOM 681 C CA . GLY A 1 84 ? 7.529 2.533 11.116 1.00 84.44 84 GLY A CA 1
ATOM 682 C C . GLY A 1 84 ? 6.358 3.421 10.684 1.00 84.44 84 GLY A C 1
ATOM 683 O O . GLY A 1 84 ? 5.579 3.821 11.546 1.00 84.44 84 GLY A O 1
ATOM 684 N N . GLU A 1 85 ? 6.171 3.642 9.384 1.00 87.88 85 GLU A N 1
ATOM 685 C CA . GLU A 1 85 ? 5.120 4.505 8.838 1.00 87.88 85 GLU A CA 1
ATOM 686 C C . GLU A 1 85 ? 3.927 3.685 8.345 1.00 87.88 85 GLU A C 1
ATOM 688 O O . GLU A 1 85 ? 4.103 2.594 7.800 1.00 87.88 85 GLU A O 1
ATOM 693 N N . ASN A 1 86 ? 2.708 4.193 8.529 1.00 87.56 86 ASN A N 1
ATOM 694 C CA . ASN A 1 86 ? 1.507 3.577 7.962 1.00 87.56 86 ASN A CA 1
ATOM 695 C C . ASN A 1 86 ? 1.256 4.143 6.563 1.00 87.56 86 ASN A C 1
ATOM 697 O O . ASN A 1 86 ? 1.229 5.356 6.383 1.00 87.56 86 ASN A O 1
ATOM 701 N N . VAL A 1 87 ? 1.034 3.265 5.589 1.00 90.75 87 VAL A N 1
ATOM 702 C CA . VAL A 1 87 ? 0.723 3.638 4.208 1.00 90.75 87 VAL A CA 1
ATOM 703 C C . VAL A 1 87 ? -0.716 3.248 3.895 1.00 90.75 87 VAL A C 1
ATOM 705 O O . VAL A 1 87 ? -1.089 2.076 4.011 1.00 90.75 87 VAL A O 1
ATOM 708 N N . ALA A 1 88 ? -1.512 4.239 3.491 1.00 91.12 88 ALA A N 1
ATOM 709 C CA . ALA A 1 88 ? -2.863 4.046 2.985 1.00 91.12 88 ALA A CA 1
ATOM 710 C C . ALA A 1 88 ? -2.809 3.629 1.511 1.00 91.12 88 ALA A C 1
ATOM 712 O O . ALA A 1 88 ? -2.319 4.370 0.659 1.00 91.12 88 ALA A O 1
ATOM 713 N N . THR A 1 89 ? -3.320 2.441 1.196 1.00 93.31 89 THR A N 1
ATOM 714 C CA . THR A 1 89 ? -3.337 1.938 -0.183 1.00 93.31 89 THR A CA 1
ATOM 715 C C . THR A 1 89 ? -4.248 2.768 -1.071 1.00 93.31 89 THR A C 1
ATOM 717 O O . THR A 1 89 ? -3.884 3.031 -2.211 1.00 93.31 89 THR A O 1
ATOM 720 N N . ALA A 1 90 ? -5.367 3.262 -0.535 1.00 91.62 90 ALA A N 1
ATOM 721 C CA . ALA A 1 90 ? -6.305 4.105 -1.270 1.00 91.62 90 ALA A CA 1
ATOM 722 C C . ALA A 1 90 ? -5.684 5.435 -1.741 1.00 91.62 90 ALA A C 1
ATOM 724 O O . ALA A 1 90 ? -5.983 5.895 -2.840 1.00 91.62 90 ALA A O 1
ATOM 725 N N . GLU A 1 91 ? -4.796 6.046 -0.948 1.00 92.31 91 GLU A N 1
ATOM 726 C CA . GLU A 1 91 ? -4.094 7.276 -1.344 1.00 92.31 91 GLU A CA 1
ATOM 727 C C . GLU A 1 91 ? -3.127 7.011 -2.505 1.00 92.31 91 GLU A C 1
ATOM 729 O O . GLU A 1 91 ? -3.147 7.721 -3.513 1.00 92.31 91 GLU A O 1
ATOM 734 N N . VAL A 1 92 ? -2.336 5.938 -2.399 1.00 96.38 92 VAL A N 1
ATOM 735 C CA . VAL A 1 92 ? -1.421 5.505 -3.463 1.00 96.38 92 VAL A CA 1
ATOM 736 C C . VAL A 1 92 ? -2.199 5.146 -4.735 1.00 96.38 92 VAL A C 1
ATOM 738 O O . VAL A 1 92 ? -1.822 5.576 -5.823 1.00 96.38 92 VAL A O 1
ATOM 741 N N . GLU A 1 93 ? -3.303 4.407 -4.609 1.00 96.19 93 GLU A N 1
ATOM 742 C CA . GLU A 1 93 ? -4.185 4.026 -5.722 1.00 96.19 93 GLU A CA 1
ATOM 743 C C . GLU A 1 93 ? -4.832 5.238 -6.388 1.00 96.19 93 GLU A C 1
ATOM 745 O O . GLU A 1 93 ? -4.888 5.295 -7.611 1.00 96.19 93 GLU A O 1
ATOM 750 N N . SER A 1 94 ? -5.276 6.226 -5.611 1.00 95.19 94 SER A N 1
ATOM 751 C CA . SER A 1 94 ? -5.838 7.468 -6.147 1.00 95.19 94 SER A CA 1
ATOM 752 C C . SER A 1 94 ? -4.807 8.228 -6.984 1.00 95.19 94 SER A C 1
ATOM 754 O O . SER A 1 94 ? -5.086 8.643 -8.108 1.00 95.19 94 SER A O 1
ATOM 756 N N . ILE A 1 95 ? -3.579 8.363 -6.479 1.00 96.19 95 ILE A N 1
ATOM 757 C CA . ILE A 1 95 ? -2.498 9.057 -7.188 1.00 96.19 95 ILE A CA 1
ATOM 758 C C . ILE A 1 95 ? -2.097 8.303 -8.460 1.00 96.19 95 ILE A C 1
ATOM 760 O O . ILE A 1 95 ? -2.033 8.905 -9.531 1.00 96.19 95 ILE A O 1
ATOM 764 N N . VAL A 1 96 ? -1.868 6.989 -8.374 1.00 96.62 96 VAL A N 1
ATOM 765 C CA . VAL A 1 96 ? -1.475 6.177 -9.538 1.00 96.62 96 VAL A CA 1
ATOM 766 C C . VAL A 1 96 ? -2.611 6.087 -10.559 1.00 96.62 96 VAL A C 1
ATOM 768 O O . VAL A 1 96 ? -2.368 6.210 -11.756 1.00 96.62 96 VAL A O 1
ATOM 771 N N . GLY A 1 97 ? -3.851 5.908 -10.107 1.00 95.38 97 GLY A N 1
ATOM 772 C CA . GLY A 1 97 ? -5.029 5.803 -10.967 1.00 95.38 97 GLY A CA 1
ATOM 773 C C . GLY A 1 97 ? -5.342 7.082 -11.748 1.00 95.38 97 GLY A C 1
ATOM 774 O O . GLY A 1 97 ? -5.956 7.007 -12.808 1.00 95.38 97 GLY A O 1
ATOM 775 N N . ASN A 1 98 ? -4.879 8.244 -11.277 1.00 94.94 98 ASN A N 1
ATOM 776 C CA . ASN A 1 98 ? -5.014 9.521 -11.985 1.00 94.94 98 ASN A CA 1
ATOM 777 C C . ASN A 1 98 ? -4.001 9.704 -13.132 1.00 94.94 98 ASN A C 1
ATOM 779 O O . ASN A 1 98 ? -4.112 10.657 -13.911 1.00 94.94 98 ASN A O 1
ATOM 783 N N . LEU A 1 99 ? -3.014 8.815 -13.276 1.00 95.12 99 LEU A N 1
ATOM 784 C CA . LEU A 1 99 ? -2.099 8.842 -14.413 1.00 95.12 99 LEU A CA 1
ATOM 785 C C . LEU A 1 99 ? -2.840 8.440 -15.693 1.00 95.12 99 LEU A C 1
ATOM 787 O O . LEU A 1 99 ? -3.458 7.382 -15.769 1.00 95.12 99 LEU A O 1
ATOM 791 N N . LYS A 1 100 ? -2.712 9.244 -16.755 1.00 93.94 100 LYS A N 1
ATOM 792 C CA . LYS A 1 100 ? -3.397 9.001 -18.043 1.00 93.94 100 LYS A CA 1
ATOM 793 C C . LYS A 1 100 ? -3.087 7.627 -18.653 1.00 93.94 100 LYS A C 1
ATOM 795 O O . LYS A 1 100 ? -3.924 7.066 -19.358 1.00 93.94 100 LYS A O 1
ATOM 800 N N . CYS A 1 101 ? -1.890 7.100 -18.393 1.00 94.50 101 CYS A N 1
ATOM 801 C CA . CYS A 1 101 ? -1.429 5.803 -18.883 1.00 94.50 101 CYS A CA 1
ATOM 802 C C . CYS A 1 101 ? -1.952 4.605 -18.076 1.00 94.50 101 CYS A C 1
ATOM 804 O O . CYS A 1 101 ? -1.732 3.469 -18.492 1.00 94.50 101 CYS A O 1
ATOM 806 N N . VAL A 1 102 ? -2.647 4.830 -16.958 1.00 96.56 102 VAL A N 1
ATOM 807 C CA . VAL A 1 102 ? -3.184 3.780 -16.088 1.00 96.56 102 VAL A CA 1
ATOM 808 C C . VAL A 1 102 ? -4.680 3.608 -16.349 1.00 96.56 102 VAL A C 1
ATOM 810 O O . VAL A 1 102 ? -5.446 4.572 -16.423 1.00 96.56 102 VAL A O 1
ATOM 813 N N . GLU A 1 103 ? -5.098 2.359 -16.529 1.00 95.62 103 GLU A N 1
ATOM 814 C CA . GLU A 1 103 ? -6.507 1.977 -16.629 1.00 95.62 103 GLU A CA 1
ATOM 815 C C . GLU A 1 103 ? -7.067 1.593 -15.264 1.00 95.62 103 GLU A C 1
ATOM 817 O O . GLU A 1 103 ? -8.094 2.117 -14.837 1.00 95.62 103 GLU A O 1
ATOM 822 N N . ILE A 1 104 ? -6.350 0.717 -14.563 1.00 95.75 104 ILE A N 1
ATOM 823 C CA . ILE A 1 104 ? -6.671 0.282 -13.210 1.00 95.75 104 ILE A CA 1
ATOM 824 C C . ILE A 1 104 ? -5.385 -0.027 -12.449 1.00 95.75 104 ILE A C 1
ATOM 826 O O . ILE A 1 104 ? -4.390 -0.453 -13.038 1.00 95.75 104 ILE A O 1
ATOM 830 N N . CYS A 1 105 ? -5.398 0.177 -11.134 1.00 97.00 105 CYS A N 1
ATOM 831 C CA . CYS A 1 105 ? -4.289 -0.198 -10.272 1.00 97.00 105 CYS A CA 1
ATOM 832 C C . CYS A 1 105 ? -4.755 -0.726 -8.912 1.00 97.00 105 CYS A C 1
ATOM 834 O O . CYS A 1 105 ? -5.899 -0.534 -8.503 1.00 97.00 105 CYS A O 1
ATOM 836 N N . ALA A 1 106 ? -3.843 -1.410 -8.227 1.00 96.75 106 ALA A N 1
ATOM 837 C CA . ALA A 1 106 ? -3.994 -1.877 -6.861 1.00 96.75 106 ALA A CA 1
ATOM 838 C C . ALA A 1 106 ? -2.660 -1.746 -6.118 1.00 96.75 106 ALA A C 1
ATOM 840 O O . ALA A 1 106 ? -1.653 -2.316 -6.542 1.00 96.75 106 ALA A O 1
ATOM 841 N N . ALA A 1 107 ? -2.670 -1.035 -4.997 1.00 97.12 107 ALA A N 1
ATOM 842 C CA . ALA A 1 107 ? -1.562 -0.895 -4.070 1.00 97.12 107 ALA A CA 1
ATOM 843 C C . ALA A 1 107 ? -1.695 -1.888 -2.911 1.00 97.12 107 ALA A C 1
ATOM 845 O O . ALA A 1 107 ? -2.791 -2.189 -2.428 1.00 97.12 107 ALA A O 1
ATOM 846 N N . TYR A 1 108 ? -0.564 -2.418 -2.458 1.00 96.19 108 TYR A N 1
ATOM 847 C CA . TYR A 1 108 ? -0.496 -3.347 -1.339 1.00 96.19 108 TYR A CA 1
ATOM 848 C C . TYR A 1 108 ? 0.931 -3.503 -0.803 1.00 96.19 108 TYR A C 1
ATOM 850 O O . TYR A 1 108 ? 1.906 -3.170 -1.467 1.00 96.19 108 TYR A O 1
ATOM 858 N N . GLY A 1 109 ? 1.056 -4.032 0.416 1.00 95.50 109 GLY A N 1
ATOM 859 C CA . GLY A 1 109 ? 2.348 -4.278 1.053 1.00 95.50 109 GLY A CA 1
ATOM 860 C C . GLY A 1 109 ? 2.897 -5.687 0.800 1.00 95.50 109 GLY A C 1
ATOM 861 O O . GLY A 1 109 ? 2.220 -6.677 1.095 1.00 95.50 109 GLY A O 1
ATOM 862 N N . VAL A 1 110 ? 4.156 -5.784 0.372 1.00 96.00 110 VAL A N 1
ATOM 863 C CA . VAL A 1 110 ? 4.896 -7.043 0.163 1.00 96.00 110 VAL A CA 1
ATOM 864 C C . VAL A 1 110 ? 6.087 -7.172 1.109 1.00 96.00 110 VAL A C 1
ATOM 866 O O . VAL A 1 110 ? 6.717 -6.184 1.478 1.00 96.00 110 VAL A O 1
ATOM 869 N N . GLN A 1 111 ? 6.400 -8.396 1.533 1.00 94.38 111 GLN A N 1
ATOM 870 C CA . GLN A 1 111 ? 7.534 -8.638 2.424 1.00 94.38 111 GLN A CA 1
ATOM 871 C C . GLN A 1 111 ? 8.830 -8.704 1.616 1.00 94.38 111 GLN A C 1
ATOM 873 O O . GLN A 1 111 ? 8.932 -9.505 0.693 1.00 94.38 111 GLN A O 1
ATOM 878 N N . ILE A 1 112 ? 9.828 -7.911 2.002 1.00 94.00 112 ILE A N 1
ATOM 879 C CA . ILE A 1 112 ? 11.202 -8.062 1.509 1.00 94.00 112 ILE A CA 1
ATOM 880 C C . ILE A 1 112 ? 12.021 -8.742 2.618 1.00 94.00 112 ILE A C 1
ATOM 882 O O . ILE A 1 112 ? 11.911 -8.323 3.778 1.00 94.00 112 ILE A O 1
ATOM 886 N N . PRO A 1 113 ? 12.839 -9.766 2.310 1.00 92.62 113 PRO A N 1
ATOM 887 C CA . PRO A 1 113 ? 13.749 -10.367 3.283 1.00 92.62 113 PRO A CA 1
ATOM 888 C C . PRO A 1 113 ? 14.633 -9.324 3.984 1.00 92.62 113 PRO A C 1
ATOM 890 O O . PRO A 1 113 ? 15.029 -8.323 3.386 1.00 92.62 113 PRO A O 1
ATOM 893 N N . ASN A 1 114 ? 14.934 -9.544 5.268 1.00 90.19 114 ASN A N 1
ATOM 894 C CA . ASN A 1 114 ? 15.799 -8.688 6.100 1.00 90.19 114 ASN A CA 1
ATOM 895 C C . ASN A 1 114 ? 15.358 -7.215 6.234 1.00 90.19 114 ASN A C 1
ATOM 897 O O . ASN A 1 114 ? 16.157 -6.347 6.595 1.00 90.19 114 ASN A O 1
ATOM 901 N N . ASN A 1 115 ? 14.090 -6.903 5.957 1.00 90.12 115 ASN A N 1
ATOM 902 C CA . ASN A 1 115 ? 13.545 -5.557 6.074 1.00 90.12 115 ASN A CA 1
ATOM 903 C C . ASN A 1 115 ? 12.309 -5.542 6.979 1.00 90.12 115 ASN A C 1
ATOM 905 O O . ASN A 1 115 ? 11.384 -6.322 6.785 1.00 90.12 115 ASN A O 1
ATOM 909 N N . ASP A 1 116 ? 12.295 -4.617 7.942 1.00 87.75 116 ASP A N 1
ATOM 910 C CA . ASP A 1 116 ? 11.127 -4.396 8.797 1.00 87.75 116 ASP A CA 1
ATOM 911 C C . ASP A 1 116 ? 9.942 -3.782 8.030 1.00 87.75 116 ASP A C 1
ATOM 913 O O . ASP A 1 116 ? 10.111 -2.859 7.221 1.00 87.75 116 ASP A O 1
ATOM 917 N N . GLY A 1 117 ? 8.747 -4.282 8.331 1.00 90.81 117 GLY A N 1
ATOM 918 C CA . GLY A 1 117 ? 7.500 -3.932 7.665 1.00 90.81 117 GLY A CA 1
ATOM 919 C C . GLY A 1 117 ? 7.335 -4.541 6.270 1.00 90.81 117 GLY A C 1
ATOM 920 O O . GLY A 1 117 ? 8.084 -5.414 5.832 1.00 90.81 117 GLY A O 1
ATOM 921 N N . ARG A 1 118 ? 6.317 -4.052 5.562 1.00 94.25 118 ARG A N 1
ATOM 922 C CA . ARG A 1 118 ? 5.969 -4.436 4.191 1.00 94.25 118 ARG A CA 1
ATOM 923 C C . ARG A 1 118 ? 6.231 -3.274 3.243 1.00 94.25 118 ARG A C 1
ATOM 925 O O . ARG A 1 118 ? 5.747 -2.176 3.485 1.00 94.25 118 ARG A O 1
ATOM 932 N N . ALA A 1 119 ? 6.993 -3.517 2.186 1.00 95.50 119 ALA A N 1
ATOM 933 C CA . ALA A 1 119 ? 7.294 -2.525 1.166 1.00 95.50 119 ALA A CA 1
ATOM 934 C C . ALA A 1 119 ? 6.067 -2.272 0.292 1.00 95.50 119 ALA A C 1
ATOM 936 O O . ALA A 1 119 ? 5.327 -3.206 -0.017 1.00 95.50 119 ALA A O 1
ATOM 937 N N . GLY A 1 120 ? 5.872 -1.025 -0.135 1.00 96.81 120 GLY A N 1
ATOM 938 C CA . GLY A 1 120 ? 4.793 -0.697 -1.057 1.00 96.81 120 GLY A CA 1
ATOM 939 C C . GLY A 1 120 ? 5.003 -1.345 -2.421 1.00 96.81 120 GLY A C 1
ATOM 940 O O . GLY A 1 120 ? 6.087 -1.267 -2.997 1.00 96.81 120 GLY A O 1
ATOM 941 N N . MET A 1 121 ? 3.957 -1.964 -2.944 1.00 97.94 121 MET A N 1
ATOM 942 C CA . MET A 1 121 ? 3.879 -2.486 -4.298 1.00 97.94 121 MET A CA 1
ATOM 943 C C . MET A 1 121 ? 2.599 -1.977 -4.945 1.00 97.94 121 MET A C 1
ATOM 945 O O . MET A 1 121 ? 1.548 -1.966 -4.309 1.00 97.94 121 MET A O 1
ATOM 949 N N . VAL A 1 122 ? 2.684 -1.578 -6.209 1.00 98.12 122 VAL A N 1
ATOM 950 C CA . VAL A 1 122 ? 1.518 -1.250 -7.027 1.00 98.12 122 VAL A CA 1
ATOM 951 C C . VAL A 1 122 ? 1.511 -2.145 -8.248 1.00 98.12 122 VAL A C 1
ATOM 953 O O . VAL A 1 122 ? 2.475 -2.166 -9.003 1.00 98.12 122 VAL A O 1
ATOM 956 N N . THR A 1 123 ? 0.416 -2.868 -8.450 1.00 98.06 123 THR A N 1
ATOM 957 C CA . THR A 1 123 ? 0.120 -3.507 -9.732 1.00 98.06 123 THR A CA 1
ATOM 958 C C . THR A 1 123 ? -0.775 -2.585 -10.536 1.00 98.06 123 THR A C 1
ATOM 960 O O . THR A 1 123 ? -1.780 -2.113 -10.009 1.00 98.06 123 THR A O 1
ATOM 963 N N . LEU A 1 124 ? -0.436 -2.335 -11.796 1.00 97.19 124 LEU A N 1
ATOM 964 C CA . LEU A 1 124 ? -1.243 -1.526 -12.699 1.00 97.19 124 LEU A CA 1
ATOM 965 C C . LEU A 1 124 ? -1.427 -2.202 -14.056 1.00 97.19 124 LEU A C 1
ATOM 967 O O . LEU A 1 124 ? -0.557 -2.935 -14.530 1.00 97.19 124 LEU A O 1
ATOM 971 N N . VAL A 1 125 ? -2.571 -1.922 -14.668 1.00 96.69 125 VAL A N 1
ATOM 972 C CA . VAL A 1 125 ? -2.871 -2.235 -16.064 1.00 96.69 125 VAL A CA 1
ATOM 973 C C . VAL A 1 125 ? -2.758 -0.948 -16.856 1.00 96.69 125 VAL A C 1
ATOM 975 O O . VAL A 1 125 ? -3.291 0.097 -16.463 1.00 96.69 125 VAL A O 1
ATOM 978 N N . ARG A 1 12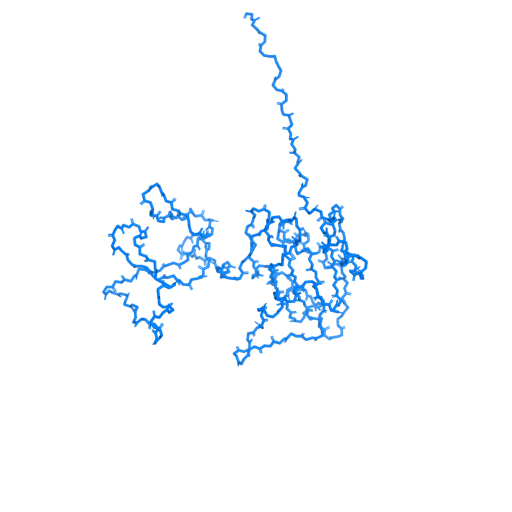6 ? -2.027 -1.017 -17.965 1.00 96.00 126 ARG A N 1
ATOM 979 C CA . ARG A 1 126 ? -1.850 0.126 -18.856 1.00 96.00 126 ARG A CA 1
ATOM 980 C C . ARG A 1 126 ? -3.124 0.353 -19.649 1.00 96.00 126 ARG A C 1
ATOM 982 O O . ARG A 1 126 ? -3.706 -0.589 -20.172 1.00 96.00 126 ARG A O 1
ATOM 989 N N . ARG A 1 127 ? -3.493 1.618 -19.809 1.00 94.94 127 ARG A N 1
ATOM 990 C CA . ARG A 1 127 ? -4.571 2.006 -20.712 1.00 94.94 127 ARG A CA 1
ATOM 991 C C . ARG A 1 127 ? -4.176 1.695 -22.149 1.00 94.94 127 ARG A C 1
ATOM 993 O O . ARG A 1 127 ? -3.107 2.105 -22.606 1.00 94.94 127 ARG A O 1
ATOM 1000 N N . THR A 1 128 ? -5.057 1.005 -22.864 1.00 91.94 128 THR A N 1
ATOM 1001 C CA . THR A 1 128 ? -4.849 0.668 -24.279 1.00 91.94 128 THR A CA 1
ATOM 1002 C C . THR A 1 128 ? -4.532 1.925 -25.099 1.00 91.94 128 THR A C 1
ATOM 1004 O O . THR A 1 128 ? -5.232 2.932 -25.005 1.00 91.94 128 THR A O 1
ATOM 1007 N N . GLY A 1 129 ? -3.452 1.874 -25.885 1.00 89.38 129 GLY A N 1
ATOM 1008 C CA . GLY A 1 129 ? -2.995 2.985 -26.729 1.00 89.38 129 GLY A CA 1
ATOM 1009 C C . GLY A 1 129 ? -2.257 4.115 -25.999 1.00 89.38 129 GLY A C 1
ATOM 1010 O O . GLY A 1 129 ? -1.778 5.038 -26.655 1.00 89.38 129 GLY A O 1
ATOM 1011 N N . ALA A 1 130 ? -2.122 4.066 -24.670 1.00 91.38 130 ALA A N 1
ATOM 1012 C CA . ALA A 1 130 ? -1.353 5.056 -23.925 1.00 91.38 130 ALA A CA 1
ATOM 1013 C C . ALA A 1 130 ? 0.132 4.670 -23.831 1.00 91.38 130 ALA A C 1
ATOM 1015 O O . ALA A 1 130 ? 0.482 3.518 -23.571 1.00 91.38 130 ALA A O 1
ATOM 1016 N N . HIS A 1 131 ? 1.017 5.658 -23.979 1.00 91.56 131 HIS A N 1
ATOM 1017 C CA . HIS A 1 131 ? 2.441 5.477 -23.711 1.00 91.56 131 HIS A CA 1
ATOM 1018 C C . HIS A 1 131 ? 2.680 5.393 -22.198 1.00 91.56 131 HIS A C 1
ATOM 1020 O O . HIS A 1 131 ? 2.329 6.313 -21.455 1.00 91.56 131 HIS A O 1
ATOM 1026 N N . PHE A 1 132 ? 3.280 4.293 -21.745 1.00 93.25 132 PHE A N 1
ATOM 1027 C CA . PHE A 1 132 ? 3.741 4.146 -20.370 1.00 93.25 132 PHE A CA 1
ATOM 1028 C C . PHE A 1 132 ? 5.234 4.454 -20.308 1.00 93.25 132 PHE A C 1
ATOM 1030 O O . PHE A 1 132 ? 6.026 3.789 -20.969 1.00 93.25 132 PHE A O 1
ATOM 1037 N N . ASP A 1 133 ? 5.593 5.438 -19.490 1.00 93.94 133 ASP A N 1
ATOM 1038 C CA . ASP A 1 133 ? 6.976 5.756 -19.161 1.00 93.94 133 ASP A CA 1
ATOM 1039 C C . ASP A 1 133 ? 7.181 5.635 -17.650 1.00 93.94 133 ASP A C 1
ATOM 1041 O O . ASP A 1 133 ? 6.475 6.266 -16.849 1.00 93.94 133 ASP A O 1
ATOM 1045 N N . ILE A 1 134 ? 8.149 4.807 -17.266 1.00 95.12 134 ILE A N 1
ATOM 1046 C CA . ILE A 1 134 ? 8.461 4.552 -15.867 1.00 95.12 134 ILE A CA 1
ATOM 1047 C C . ILE A 1 134 ? 9.089 5.779 -15.200 1.00 95.12 134 ILE A C 1
ATOM 1049 O O . ILE A 1 134 ? 8.781 6.047 -14.039 1.00 95.12 134 ILE A O 1
ATOM 1053 N N . ASP A 1 135 ? 9.888 6.567 -15.919 1.00 93.75 135 ASP A N 1
ATOM 1054 C CA . ASP A 1 135 ? 10.578 7.722 -15.342 1.00 93.75 135 ASP A CA 1
ATOM 1055 C C . ASP A 1 135 ? 9.603 8.874 -15.077 1.00 93.75 135 ASP A C 1
ATOM 1057 O O . ASP A 1 135 ? 9.591 9.445 -13.982 1.00 93.75 135 ASP A O 1
ATOM 1061 N N . THR A 1 136 ? 8.692 9.151 -16.017 1.00 92.44 136 THR A N 1
ATOM 1062 C CA . THR A 1 136 ? 7.581 10.093 -15.802 1.00 92.44 136 THR A CA 1
ATOM 1063 C C . THR A 1 136 ? 6.681 9.652 -14.644 1.00 92.44 136 THR A C 1
ATOM 1065 O O . THR A 1 136 ? 6.282 10.477 -13.816 1.00 92.44 136 THR A O 1
ATOM 1068 N N . THR A 1 137 ? 6.386 8.351 -14.542 1.00 93.81 137 THR A N 1
ATOM 1069 C CA . THR A 1 137 ? 5.609 7.790 -13.423 1.00 93.81 137 THR A CA 1
ATOM 1070 C C . THR A 1 137 ? 6.336 8.009 -12.095 1.00 93.81 137 THR A C 1
ATOM 1072 O O . THR A 1 137 ? 5.741 8.501 -11.137 1.00 93.81 137 THR A O 1
ATOM 1075 N N . ALA A 1 138 ? 7.636 7.717 -12.041 1.00 93.75 138 ALA A N 1
ATOM 1076 C CA . ALA A 1 138 ? 8.462 7.906 -10.854 1.00 93.75 138 ALA A CA 1
ATOM 1077 C C . ALA A 1 138 ? 8.498 9.374 -10.408 1.00 93.75 138 ALA A C 1
ATOM 1079 O O . ALA A 1 138 ? 8.250 9.670 -9.239 1.00 93.75 138 ALA A O 1
ATOM 1080 N N . ALA A 1 139 ? 8.736 10.298 -11.343 1.00 93.31 139 ALA A N 1
ATOM 1081 C CA . ALA A 1 139 ? 8.757 11.732 -11.071 1.00 93.31 139 ALA A CA 1
ATOM 1082 C C . ALA A 1 139 ? 7.420 12.234 -10.504 1.00 93.31 139 ALA A C 1
ATOM 1084 O O . ALA A 1 139 ? 7.411 13.038 -9.569 1.00 93.31 139 ALA A O 1
ATOM 1085 N N . HIS A 1 140 ? 6.293 11.736 -11.027 1.00 94.12 140 HIS A N 1
ATOM 1086 C CA . HIS A 1 140 ? 4.976 12.048 -10.478 1.00 94.12 140 HIS A CA 1
ATOM 1087 C C . HIS A 1 140 ? 4.847 11.553 -9.035 1.00 94.12 140 HIS A C 1
ATOM 1089 O O . HIS A 1 140 ? 4.539 12.349 -8.151 1.00 94.12 140 HIS A O 1
ATOM 1095 N N . LEU A 1 141 ? 5.170 10.280 -8.778 1.00 95.00 141 LEU A N 1
ATOM 1096 C CA . LEU A 1 141 ? 5.067 9.681 -7.446 1.00 95.00 141 LEU A CA 1
ATOM 1097 C C . LEU A 1 141 ? 5.942 10.398 -6.414 1.00 95.00 141 LEU A C 1
ATOM 1099 O O . LEU A 1 141 ? 5.471 10.671 -5.315 1.00 95.00 141 LEU A O 1
ATOM 1103 N N . PHE A 1 142 ? 7.181 10.761 -6.756 1.00 94.25 142 PHE A N 1
ATOM 1104 C CA . PHE A 1 142 ? 8.058 11.508 -5.845 1.00 94.25 142 PHE A CA 1
ATOM 1105 C C . PHE A 1 142 ? 7.558 12.919 -5.537 1.00 94.25 142 PHE A C 1
ATOM 1107 O O . PHE A 1 142 ? 7.870 13.456 -4.475 1.00 94.25 142 PHE A O 1
ATOM 1114 N N . LYS A 1 143 ? 6.808 13.530 -6.458 1.00 95.06 143 LYS A N 1
ATOM 1115 C CA . LYS A 1 143 ? 6.230 14.861 -6.267 1.00 95.06 143 LYS A CA 1
ATOM 1116 C C . LYS A 1 143 ? 4.968 14.825 -5.405 1.00 95.06 143 LYS A C 1
ATOM 1118 O O . LYS A 1 143 ? 4.703 15.792 -4.697 1.00 95.06 143 LYS A O 1
ATOM 1123 N N . THR A 1 144 ? 4.172 13.762 -5.502 1.00 95.19 144 THR A N 1
ATOM 1124 C CA . THR A 1 144 ? 2.834 13.700 -4.895 1.00 95.19 144 THR A CA 1
ATOM 1125 C C . THR A 1 144 ? 2.781 12.908 -3.598 1.00 95.19 144 THR A C 1
ATOM 1127 O O . THR A 1 144 ? 1.969 13.235 -2.738 1.00 95.19 144 THR A O 1
ATOM 1130 N N . LEU A 1 145 ? 3.606 11.868 -3.449 1.00 94.38 145 LEU A N 1
ATOM 1131 C CA . LEU A 1 145 ? 3.608 11.010 -2.268 1.00 94.38 145 LEU A CA 1
ATOM 1132 C C . LEU A 1 145 ? 4.724 11.400 -1.298 1.00 94.38 145 LEU A C 1
ATOM 1134 O O . LEU A 1 145 ? 5.840 11.722 -1.720 1.00 94.38 145 LEU A O 1
ATOM 1138 N N . PRO A 1 146 ? 4.485 11.285 0.020 1.00 92.38 146 PRO A N 1
ATOM 1139 C CA . PRO A 1 146 ? 5.577 11.307 0.972 1.00 92.38 146 PRO A CA 1
ATOM 1140 C C . PRO A 1 146 ? 6.510 10.121 0.710 1.00 92.38 146 PRO A C 1
ATOM 1142 O O . PRO A 1 146 ? 6.089 9.038 0.300 1.00 92.38 146 PRO A O 1
ATOM 1145 N N . LYS A 1 147 ? 7.800 10.309 0.999 1.00 91.50 147 LYS A N 1
ATOM 1146 C CA . LYS A 1 147 ? 8.862 9.359 0.638 1.00 91.50 147 LYS A CA 1
ATOM 1147 C C . LYS A 1 147 ? 8.593 7.915 1.091 1.00 91.50 147 LYS A C 1
ATOM 1149 O O . LYS A 1 147 ? 8.979 6.986 0.392 1.00 91.50 147 LYS A O 1
ATOM 1154 N N . TYR A 1 148 ? 7.946 7.727 2.244 1.00 90.00 148 TYR A N 1
ATOM 1155 C CA . TYR A 1 148 ? 7.611 6.413 2.806 1.00 90.00 148 TYR A CA 1
ATOM 1156 C C . TYR A 1 148 ? 6.449 5.699 2.107 1.00 90.00 148 TYR A C 1
ATOM 1158 O O . TYR A 1 148 ? 6.369 4.476 2.195 1.00 90.00 148 TYR A O 1
ATOM 1166 N N . ALA A 1 149 ? 5.574 6.438 1.421 1.00 94.25 149 ALA A N 1
ATOM 1167 C CA . ALA A 1 149 ? 4.420 5.899 0.707 1.00 94.25 149 ALA A CA 1
ATOM 1168 C C . ALA A 1 149 ? 4.714 5.629 -0.775 1.00 94.25 149 ALA A C 1
ATOM 1170 O O . ALA A 1 149 ? 3.926 4.955 -1.437 1.00 94.25 149 ALA A O 1
ATOM 1171 N N . VAL A 1 150 ? 5.844 6.126 -1.299 1.00 96.19 150 VAL A N 1
ATOM 1172 C CA . VAL A 1 150 ? 6.286 5.806 -2.661 1.00 96.19 150 VAL A CA 1
ATOM 1173 C C . VAL A 1 150 ? 6.477 4.287 -2.776 1.00 96.19 150 VAL A C 1
ATOM 1175 O O . VAL A 1 150 ? 7.236 3.714 -1.984 1.00 96.19 150 VAL A O 1
ATOM 1178 N N . PRO A 1 151 ? 5.810 3.618 -3.735 1.00 97.19 151 PRO A N 1
ATOM 1179 C CA . PRO A 1 151 ? 5.981 2.187 -3.950 1.00 97.19 151 PRO A CA 1
ATOM 1180 C C . PRO A 1 151 ? 7.451 1.829 -4.186 1.00 97.19 151 PRO A C 1
ATOM 1182 O O . PRO A 1 151 ? 8.179 2.536 -4.869 1.00 97.19 151 PRO A O 1
ATOM 1185 N N . ILE A 1 152 ? 7.907 0.712 -3.631 1.00 96.94 152 ILE A N 1
ATOM 1186 C CA . ILE A 1 152 ? 9.215 0.145 -3.976 1.00 96.94 152 ILE A CA 1
ATOM 1187 C C . ILE A 1 152 ? 9.112 -0.656 -5.274 1.00 96.94 152 ILE A C 1
ATOM 1189 O O . ILE A 1 152 ? 10.071 -0.697 -6.038 1.00 96.94 152 ILE A O 1
ATOM 1193 N N . PHE A 1 153 ? 7.949 -1.254 -5.542 1.00 98.06 153 PHE A N 1
ATOM 1194 C CA . PHE A 1 153 ? 7.700 -2.058 -6.735 1.00 98.06 153 PHE A CA 1
ATOM 1195 C C . PHE A 1 153 ? 6.517 -1.522 -7.541 1.00 98.06 153 PHE A C 1
ATOM 1197 O O . PHE A 1 153 ? 5.453 -1.246 -6.982 1.00 98.06 153 PHE A O 1
ATOM 1204 N N . ILE A 1 154 ? 6.680 -1.457 -8.860 1.00 98.25 154 ILE A N 1
ATOM 1205 C CA . ILE A 1 154 ? 5.607 -1.216 -9.827 1.00 98.25 154 ILE A CA 1
ATOM 1206 C C . ILE A 1 154 ? 5.537 -2.428 -10.756 1.00 98.25 154 ILE A C 1
ATOM 1208 O O . ILE A 1 154 ? 6.467 -2.685 -11.513 1.00 98.25 154 ILE A O 1
ATOM 1212 N N . ARG A 1 155 ? 4.442 -3.182 -10.691 1.00 98.00 155 ARG A N 1
ATOM 1213 C CA . ARG A 1 155 ? 4.161 -4.353 -11.528 1.00 98.00 155 ARG A CA 1
ATOM 1214 C C . ARG A 1 155 ? 3.195 -3.976 -12.638 1.00 98.00 155 ARG A C 1
ATOM 1216 O O . ARG A 1 155 ? 2.145 -3.394 -12.372 1.00 98.00 155 ARG A O 1
ATOM 1223 N N . ILE A 1 156 ? 3.535 -4.339 -13.864 1.00 97.00 156 ILE A N 1
ATOM 1224 C CA . ILE A 1 156 ? 2.702 -4.134 -15.044 1.00 97.00 156 ILE A CA 1
ATOM 1225 C C . ILE A 1 156 ? 2.016 -5.452 -15.385 1.00 97.00 156 ILE A C 1
ATOM 1227 O O . ILE A 1 156 ? 2.687 -6.469 -15.552 1.00 97.00 156 ILE A O 1
ATOM 1231 N N . LYS A 1 157 ? 0.689 -5.423 -15.503 1.00 95.00 157 LYS A N 1
ATOM 1232 C CA . LYS A 1 157 ? -0.126 -6.545 -15.983 1.00 95.00 157 LYS A CA 1
ATOM 1233 C C . LYS A 1 157 ? -0.949 -6.130 -17.194 1.00 95.00 157 LYS A C 1
ATOM 1235 O O . LYS A 1 157 ? -1.281 -4.956 -17.348 1.00 95.00 157 LYS A O 1
ATOM 1240 N N . ASP A 1 158 ? -1.341 -7.115 -17.992 1.00 91.31 158 ASP A N 1
ATOM 1241 C CA . ASP A 1 158 ? -2.315 -6.914 -19.068 1.00 91.31 158 ASP A CA 1
ATOM 1242 C C . ASP A 1 158 ? -3.757 -6.885 -18.536 1.00 91.31 158 ASP A C 1
ATOM 1244 O O . ASP A 1 158 ? -4.605 -6.193 -19.087 1.00 91.31 158 ASP A O 1
ATOM 1248 N N . ALA A 1 159 ? -4.032 -7.590 -17.433 1.00 91.56 159 ALA A N 1
ATOM 1249 C CA . ALA A 1 159 ? -5.330 -7.590 -16.763 1.00 91.56 159 ALA A CA 1
ATOM 1250 C C . ALA A 1 159 ? -5.200 -7.882 -15.257 1.00 91.56 159 ALA A C 1
ATOM 1252 O O . ALA A 1 159 ? -4.219 -8.473 -14.795 1.00 91.56 159 ALA A O 1
ATOM 1253 N N . ILE A 1 160 ? -6.213 -7.475 -14.488 1.00 92.25 160 ILE A N 1
ATOM 1254 C CA . ILE A 1 160 ? -6.366 -7.783 -13.061 1.00 92.25 160 ILE A CA 1
ATOM 1255 C C . ILE A 1 160 ? -7.693 -8.514 -12.862 1.00 92.25 160 ILE A C 1
ATOM 1257 O O . ILE A 1 160 ? -8.717 -8.098 -13.399 1.00 92.25 160 ILE A O 1
ATOM 1261 N N . ASP A 1 161 ? -7.682 -9.570 -12.049 1.00 89.50 161 ASP A N 1
ATOM 1262 C CA . ASP A 1 161 ? -8.890 -10.326 -11.738 1.00 89.50 161 ASP A CA 1
ATOM 1263 C C . ASP A 1 161 ? -9.798 -9.610 -10.736 1.00 89.50 161 ASP A C 1
ATOM 1265 O O . ASP A 1 161 ? -9.357 -9.037 -9.729 1.00 89.50 161 ASP A O 1
ATOM 1269 N N . PHE A 1 162 ? -11.101 -9.769 -10.957 1.00 88.88 162 PHE A N 1
ATOM 1270 C CA . PHE A 1 162 ? -12.147 -9.241 -10.094 1.00 88.88 162 PHE A CA 1
ATOM 1271 C C . PHE A 1 162 ? -12.942 -10.357 -9.411 1.00 88.88 162 PHE A C 1
ATOM 1273 O O . PHE A 1 162 ? -13.056 -11.484 -9.897 1.00 88.88 162 PHE A O 1
ATOM 1280 N N . THR A 1 163 ? -13.495 -10.055 -8.240 1.00 84.56 163 THR A N 1
ATOM 1281 C CA . THR A 1 163 ? -14.519 -10.865 -7.576 1.00 84.56 163 THR A CA 1
ATOM 1282 C C . THR A 1 163 ? -15.840 -10.793 -8.347 1.00 84.56 163 THR A C 1
ATOM 1284 O O . THR A 1 163 ? -16.047 -9.903 -9.167 1.00 84.56 163 THR A O 1
ATOM 1287 N N . HIS A 1 164 ? -16.800 -11.657 -8.002 1.00 80.44 164 HIS A N 1
ATOM 1288 C CA . HIS A 1 164 ? -18.180 -11.556 -8.506 1.00 80.44 164 HIS A CA 1
ATOM 1289 C C . HIS A 1 164 ? -18.841 -10.197 -8.205 1.00 80.44 164 HIS A C 1
ATOM 1291 O O . HIS A 1 164 ? -19.755 -9.774 -8.902 1.00 80.44 164 HIS A O 1
ATOM 1297 N N . THR A 1 165 ? -18.359 -9.489 -7.180 1.00 81.00 165 THR A N 1
ATOM 1298 C CA . THR A 1 165 ? -18.792 -8.133 -6.809 1.00 81.00 165 THR A CA 1
ATOM 1299 C C . THR A 1 165 ? -17.963 -7.028 -7.472 1.00 81.00 165 THR A C 1
ATOM 1301 O O . THR A 1 165 ? -17.990 -5.894 -7.003 1.00 81.00 165 THR A O 1
ATOM 1304 N N . HIS A 1 166 ? -17.214 -7.347 -8.534 1.00 79.75 166 HIS A N 1
ATOM 1305 C CA . HIS A 1 166 ? -16.371 -6.418 -9.296 1.00 79.75 166 HIS A CA 1
ATOM 1306 C C . HIS A 1 166 ? -15.298 -5.696 -8.459 1.00 79.75 166 HIS A C 1
ATOM 1308 O O . HIS A 1 166 ? -14.856 -4.601 -8.796 1.00 79.75 166 HIS A O 1
ATOM 1314 N N . LYS A 1 167 ? -14.835 -6.312 -7.362 1.00 83.31 167 LYS A N 1
ATOM 1315 C CA . LYS A 1 167 ? -13.699 -5.810 -6.574 1.00 83.31 167 LYS A CA 1
ATOM 1316 C C . LYS A 1 167 ? -12.417 -6.501 -7.007 1.00 83.31 167 LYS A C 1
ATOM 1318 O O . LYS A 1 167 ? -12.427 -7.704 -7.239 1.00 83.31 167 LYS A O 1
ATOM 1323 N N . ILE A 1 168 ? -11.307 -5.772 -7.053 1.00 88.69 168 ILE A N 1
ATOM 1324 C CA . ILE A 1 168 ? -9.992 -6.356 -7.349 1.00 88.69 168 ILE A CA 1
ATOM 1325 C C . ILE A 1 168 ? -9.672 -7.469 -6.340 1.00 88.69 168 ILE A C 1
ATOM 1327 O O . ILE A 1 168 ? -9.771 -7.263 -5.125 1.00 88.69 168 ILE A O 1
ATOM 1331 N N . LYS A 1 169 ? -9.220 -8.632 -6.823 1.00 89.12 169 LYS A N 1
ATOM 1332 C CA . LYS A 1 169 ? -8.723 -9.736 -5.985 1.00 89.12 169 LYS A CA 1
ATOM 1333 C C . LYS A 1 169 ? -7.324 -9.433 -5.421 1.00 89.12 169 LYS A C 1
ATOM 1335 O O . LYS A 1 169 ? -6.355 -10.135 -5.698 1.00 89.12 169 LYS A O 1
ATOM 1340 N N . LYS A 1 170 ? -7.213 -8.401 -4.571 1.00 88.75 170 LYS A N 1
ATOM 1341 C CA . LYS A 1 170 ? -5.936 -7.946 -3.976 1.00 88.75 170 LYS A CA 1
ATOM 1342 C C . LYS A 1 170 ? -5.200 -9.042 -3.192 1.00 88.75 170 LYS A C 1
ATOM 1344 O O . LYS A 1 170 ? -3.987 -8.961 -3.043 1.00 88.75 170 LYS A O 1
ATOM 1349 N N . PHE A 1 171 ? -5.910 -10.047 -2.675 1.00 89.12 171 PHE A N 1
ATOM 1350 C CA . PHE A 1 171 ? -5.305 -11.145 -1.917 1.00 89.12 171 PHE A CA 1
ATOM 1351 C C . PHE A 1 171 ? -4.318 -11.973 -2.756 1.00 89.12 171 PHE A C 1
ATOM 1353 O O . PHE A 1 171 ? -3.205 -12.212 -2.296 1.00 89.12 171 PHE A O 1
ATOM 1360 N N . GLU A 1 172 ? -4.677 -12.339 -3.990 1.00 90.81 172 GLU A N 1
ATOM 1361 C CA . GLU A 1 172 ? -3.782 -13.109 -4.868 1.00 90.81 172 GLU A CA 1
ATOM 1362 C C . GLU A 1 172 ? -2.574 -12.265 -5.295 1.00 90.81 172 GLU A C 1
ATOM 1364 O O . GLU A 1 172 ? -1.435 -12.707 -5.171 1.00 90.81 172 GLU A O 1
ATOM 1369 N N . LEU A 1 173 ? -2.794 -10.989 -5.640 1.00 94.25 173 LEU A N 1
ATOM 1370 C CA . LEU A 1 173 ? -1.707 -10.048 -5.949 1.00 94.25 173 LEU A CA 1
ATOM 1371 C C . LEU A 1 173 ? -0.718 -9.893 -4.778 1.00 94.25 173 LEU A C 1
ATOM 1373 O O . LEU A 1 173 ? 0.498 -9.883 -4.980 1.00 94.25 173 LEU A O 1
ATOM 1377 N N . LYS A 1 174 ? -1.235 -9.807 -3.543 1.00 93.50 174 LYS A N 1
ATOM 1378 C CA . LYS A 1 174 ? -0.437 -9.761 -2.305 1.00 93.50 174 LYS A CA 1
ATOM 1379 C C . LYS A 1 174 ? 0.365 -11.048 -2.094 1.00 93.50 174 LYS A C 1
ATOM 1381 O O . LYS A 1 174 ? 1.495 -10.973 -1.615 1.00 93.50 174 LYS A O 1
ATOM 1386 N N . LYS A 1 175 ? -0.224 -12.205 -2.407 1.00 92.38 175 LYS A N 1
ATOM 1387 C CA . LYS A 1 175 ? 0.386 -13.530 -2.233 1.00 92.38 175 LYS A CA 1
ATOM 1388 C C . LYS A 1 175 ? 1.519 -13.772 -3.227 1.00 92.38 175 LYS A C 1
ATOM 1390 O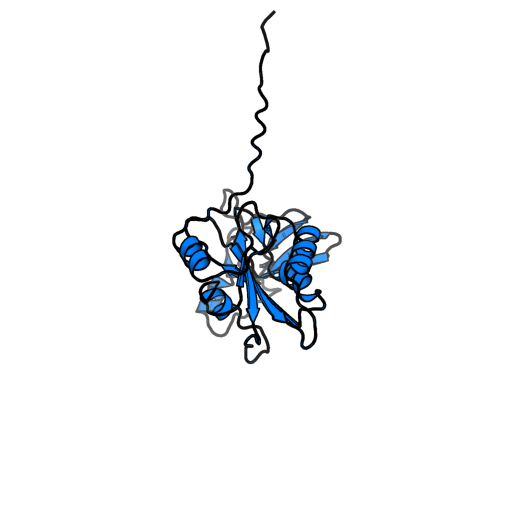 O . LYS A 1 175 ? 2.569 -14.261 -2.825 1.00 92.38 175 LYS A O 1
ATOM 1395 N N . GLU A 1 176 ? 1.320 -13.407 -4.489 1.00 94.06 176 GLU A N 1
ATOM 1396 C CA . GLU A 1 176 ? 2.359 -13.461 -5.524 1.00 94.06 176 GLU A CA 1
ATOM 1397 C C . GLU A 1 176 ? 3.487 -12.459 -5.231 1.00 94.06 176 GLU A C 1
ATOM 1399 O O . GLU A 1 176 ? 4.675 -12.767 -5.351 1.00 94.06 176 GLU A O 1
ATOM 1404 N N . GLY A 1 177 ? 3.114 -11.248 -4.805 1.00 95.00 177 GLY A N 1
ATOM 1405 C CA . GLY A 1 177 ? 4.055 -10.167 -4.550 1.00 95.00 177 GLY A CA 1
ATOM 1406 C C . GLY A 1 177 ? 4.904 -9.858 -5.783 1.00 95.00 177 GLY A C 1
ATOM 1407 O O . GLY A 1 177 ? 4.387 -9.790 -6.898 1.00 95.00 177 GLY A O 1
ATOM 1408 N N . PHE A 1 178 ? 6.208 -9.668 -5.576 1.00 95.69 178 PHE A N 1
ATOM 1409 C CA . PHE A 1 178 ? 7.178 -9.440 -6.651 1.00 95.69 178 PHE A CA 1
ATOM 1410 C C . PHE A 1 178 ? 7.791 -10.740 -7.212 1.00 95.69 178 PHE A C 1
ATOM 1412 O O . PHE A 1 178 ? 8.615 -10.678 -8.118 1.00 95.69 178 PHE A O 1
ATOM 1419 N N . ASN A 1 179 ? 7.402 -11.917 -6.708 1.00 94.31 179 ASN A N 1
ATOM 1420 C CA . ASN A 1 179 ? 7.893 -13.216 -7.179 1.00 94.31 179 ASN A CA 1
ATOM 1421 C C . ASN A 1 179 ? 6.975 -13.769 -8.281 1.00 94.31 179 ASN A C 1
ATOM 1423 O O . ASN A 1 179 ? 6.260 -14.746 -8.072 1.00 94.31 179 ASN A O 1
ATOM 1427 N N . CYS A 1 180 ? 6.960 -13.115 -9.441 1.00 93.00 180 CYS A N 1
ATOM 1428 C CA . CYS A 1 180 ? 6.147 -13.515 -10.591 1.00 93.00 180 CYS A CA 1
ATOM 1429 C C . CYS A 1 180 ? 6.863 -13.204 -11.912 1.00 93.00 180 CYS A C 1
ATOM 1431 O O . CYS A 1 180 ? 7.894 -12.533 -11.915 1.00 93.00 180 CYS A O 1
ATOM 1433 N N . ASP A 1 181 ? 6.296 -13.679 -13.019 1.00 93.56 181 ASP A N 1
ATOM 1434 C CA . ASP A 1 181 ? 6.866 -13.512 -14.363 1.00 93.56 181 ASP A CA 1
ATOM 1435 C C . ASP A 1 181 ? 6.456 -12.196 -15.052 1.00 93.56 181 ASP A C 1
ATOM 1437 O O . ASP A 1 181 ? 6.857 -11.931 -16.185 1.00 93.56 181 ASP A O 1
ATOM 1441 N N . ASP A 1 182 ? 5.665 -11.356 -14.378 1.00 95.56 182 ASP A N 1
ATOM 1442 C CA . ASP A 1 182 ? 5.236 -10.069 -14.923 1.00 95.56 182 ASP A CA 1
ATOM 1443 C C . ASP A 1 182 ? 6.389 -9.057 -14.984 1.00 95.56 182 ASP A C 1
ATOM 1445 O O . ASP A 1 182 ? 7.379 -9.136 -14.253 1.00 95.56 182 ASP A O 1
ATOM 1449 N N . THR A 1 183 ? 6.229 -8.027 -15.820 1.00 96.81 183 THR A N 1
ATOM 1450 C CA . THR A 1 183 ? 7.187 -6.915 -15.845 1.00 96.81 183 THR A CA 1
ATOM 1451 C C . THR A 1 183 ? 7.092 -6.129 -14.543 1.00 96.81 183 THR A C 1
ATOM 1453 O O . THR A 1 183 ? 6.059 -5.533 -14.235 1.00 96.81 183 THR A O 1
ATOM 1456 N N . ILE A 1 184 ? 8.185 -6.101 -13.784 1.00 98.00 184 ILE A N 1
ATOM 1457 C CA . ILE A 1 184 ? 8.283 -5.363 -12.527 1.00 98.00 184 ILE A CA 1
ATOM 1458 C C . ILE A 1 184 ? 9.414 -4.352 -12.623 1.00 98.00 184 ILE A C 1
ATOM 1460 O O . ILE A 1 184 ? 10.524 -4.671 -13.035 1.00 98.00 184 ILE A O 1
ATOM 1464 N N . TYR A 1 185 ? 9.134 -3.141 -12.173 1.00 98.06 185 TYR A N 1
ATOM 1465 C CA . TYR A 1 185 ? 10.101 -2.090 -11.935 1.00 98.06 185 TYR A CA 1
ATOM 1466 C C . TYR A 1 185 ? 10.327 -1.955 -10.430 1.00 98.06 185 TYR A C 1
ATOM 1468 O O . TYR A 1 185 ? 9.369 -1.938 -9.657 1.00 98.06 185 TYR A O 1
ATOM 1476 N N . VAL A 1 186 ? 11.583 -1.847 -10.005 1.00 97.25 186 VAL A N 1
ATOM 1477 C CA . VAL A 1 186 ? 11.968 -1.708 -8.597 1.00 97.25 186 VAL A CA 1
ATOM 1478 C C . VAL A 1 186 ? 12.766 -0.429 -8.368 1.00 97.25 186 VAL A C 1
ATOM 1480 O O . VAL A 1 186 ? 13.686 -0.103 -9.119 1.00 97.25 186 VAL A O 1
ATOM 1483 N N . LEU A 1 187 ? 12.424 0.298 -7.308 1.00 95.56 187 LEU A N 1
ATOM 1484 C CA . LEU A 1 187 ? 13.163 1.461 -6.840 1.00 95.56 187 LEU A CA 1
ATOM 1485 C C . LEU A 1 187 ? 14.242 1.013 -5.853 1.00 95.56 187 LEU A C 1
ATOM 1487 O O . LEU A 1 187 ? 13.975 0.850 -4.664 1.00 95.56 187 LEU A O 1
ATOM 1491 N N . LEU A 1 188 ? 15.465 0.795 -6.338 1.00 92.75 188 LEU A N 1
ATOM 1492 C CA . LEU A 1 188 ? 16.568 0.324 -5.497 1.00 92.75 188 LEU A CA 1
ATOM 1493 C C . LEU A 1 188 ? 17.019 1.373 -4.463 1.00 92.75 188 LEU A C 1
ATOM 1495 O O . LEU A 1 188 ? 16.867 2.580 -4.676 1.00 92.75 188 LEU A O 1
ATOM 1499 N N . PRO A 1 189 ? 17.617 0.945 -3.334 1.00 86.62 189 PRO A N 1
ATOM 1500 C CA . PRO A 1 189 ? 18.135 1.875 -2.339 1.00 86.62 189 PRO A CA 1
ATOM 1501 C C . PRO A 1 189 ? 19.135 2.859 -2.959 1.00 86.62 189 PRO A C 1
ATOM 1503 O O . PRO A 1 189 ? 20.052 2.448 -3.659 1.00 86.62 189 PRO A O 1
ATOM 1506 N N . LYS A 1 190 ? 19.004 4.149 -2.620 1.00 81.31 190 LYS A N 1
ATOM 1507 C CA . LYS A 1 190 ? 19.822 5.275 -3.128 1.00 81.31 190 LYS A CA 1
ATOM 1508 C C . LYS A 1 190 ? 19.588 5.657 -4.597 1.00 81.31 190 LYS A C 1
ATOM 1510 O O . LYS A 1 190 ? 20.151 6.667 -5.014 1.00 81.31 190 LYS A O 1
ATOM 1515 N N . ASN A 1 191 ? 18.742 4.942 -5.335 1.00 83.50 191 ASN A N 1
ATOM 1516 C CA . ASN A 1 191 ? 18.355 5.345 -6.683 1.00 83.50 191 ASN A CA 1
ATOM 1517 C C . ASN A 1 191 ? 17.232 6.390 -6.634 1.00 83.50 191 ASN A C 1
ATOM 1519 O O . ASN A 1 191 ? 16.420 6.416 -5.708 1.00 83.50 191 ASN A O 1
ATOM 1523 N N . SER A 1 192 ? 17.194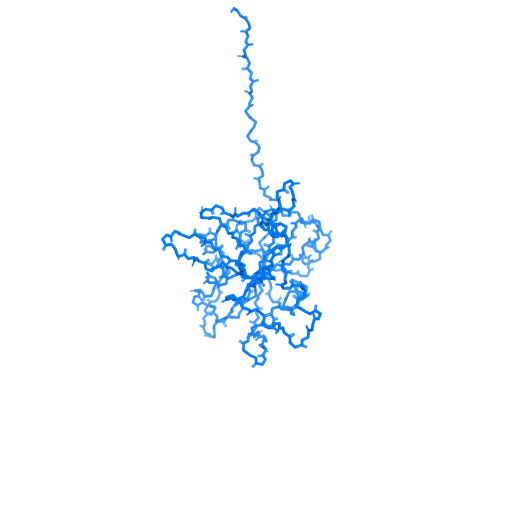 7.249 -7.651 1.00 81.19 192 SER A N 1
ATOM 1524 C CA . SER A 1 192 ? 16.099 8.194 -7.909 1.00 81.19 192 SER A CA 1
ATOM 1525 C C . SER A 1 192 ? 15.221 7.770 -9.087 1.00 81.19 192 SER A C 1
ATOM 1527 O O . SER A 1 192 ? 14.340 8.520 -9.487 1.00 81.19 192 SER A O 1
ATOM 1529 N N . THR A 1 193 ? 15.474 6.596 -9.660 1.00 90.94 193 THR A N 1
ATOM 1530 C CA . THR A 1 193 ? 14.743 6.031 -10.795 1.00 90.94 193 THR A CA 1
ATOM 1531 C C . THR A 1 193 ? 14.466 4.558 -10.536 1.00 90.94 193 THR A C 1
ATOM 1533 O O . THR A 1 193 ? 15.177 3.899 -9.765 1.00 90.94 193 THR A O 1
ATOM 1536 N N . TYR A 1 194 ? 13.415 4.043 -11.166 1.00 96.38 194 TYR A N 1
ATOM 1537 C CA . TYR A 1 194 ? 13.140 2.616 -11.128 1.00 96.38 194 TYR A CA 1
ATOM 1538 C C . TYR A 1 194 ? 13.965 1.895 -12.187 1.00 96.38 194 TYR A C 1
ATOM 1540 O O . TYR A 1 194 ? 14.211 2.416 -13.270 1.00 96.38 194 TYR A O 1
ATOM 1548 N N . VAL A 1 195 ? 14.337 0.658 -11.884 1.00 96.12 195 VAL A N 1
ATOM 1549 C CA . VAL A 1 195 ? 14.983 -0.245 -12.837 1.00 96.12 195 VAL A CA 1
ATOM 1550 C C . VAL A 1 195 ? 14.080 -1.441 -13.085 1.00 96.12 195 VAL A C 1
ATOM 1552 O O . VAL A 1 195 ? 13.410 -1.912 -12.165 1.00 96.12 195 VAL A O 1
ATOM 1555 N N . GLN A 1 196 ? 14.039 -1.934 -14.321 1.00 97.06 196 GLN A N 1
ATOM 1556 C CA . GLN A 1 196 ? 13.322 -3.170 -14.612 1.00 97.06 196 GLN A CA 1
ATOM 1557 C C . GLN A 1 196 ? 14.024 -4.338 -13.909 1.00 97.06 196 GLN A C 1
ATOM 1559 O O . GLN A 1 196 ? 15.241 -4.497 -14.000 1.00 97.06 196 GLN A O 1
ATOM 1564 N N . MET A 1 197 ? 13.251 -5.135 -13.180 1.00 96.75 197 MET A N 1
ATOM 1565 C CA . MET A 1 197 ? 13.744 -6.265 -12.415 1.00 96.75 197 MET A CA 1
ATOM 1566 C C . MET A 1 197 ? 13.973 -7.459 -13.335 1.00 96.75 197 MET A C 1
ATOM 15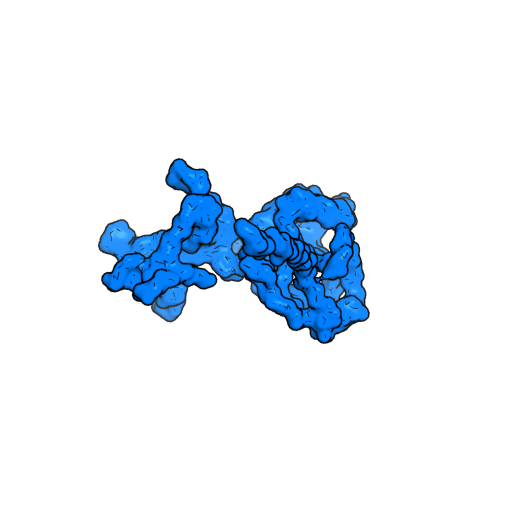68 O O . MET A 1 197 ? 13.034 -8.021 -13.893 1.00 96.75 197 MET A O 1
ATOM 1572 N N . ASP A 1 198 ? 15.234 -7.855 -13.470 1.00 96.31 198 ASP A N 1
ATOM 1573 C CA . ASP A 1 198 ? 15.615 -9.098 -14.125 1.00 96.31 198 ASP A CA 1
ATOM 1574 C C . ASP A 1 198 ? 15.717 -10.257 -13.111 1.00 96.31 198 ASP A C 1
ATOM 1576 O O . ASP A 1 198 ? 15.573 -10.092 -11.893 1.00 96.31 198 ASP A O 1
ATOM 1580 N N . LYS A 1 199 ? 15.992 -11.467 -13.612 1.00 94.50 199 LYS A N 1
ATOM 1581 C CA . LYS A 1 199 ? 16.135 -12.670 -12.773 1.00 94.50 199 LYS A CA 1
ATOM 1582 C C . LYS A 1 199 ? 17.281 -12.559 -11.762 1.00 94.50 199 LYS A C 1
ATOM 1584 O O . LYS A 1 199 ? 17.211 -13.164 -10.692 1.00 94.50 199 LYS A O 1
ATOM 1589 N N . LYS A 1 200 ? 18.342 -11.816 -12.096 1.00 95.00 200 LYS A N 1
ATOM 1590 C CA . LYS A 1 200 ? 19.495 -11.620 -11.213 1.00 95.00 200 LYS A CA 1
ATOM 1591 C C . LYS A 1 200 ? 19.098 -10.729 -10.039 1.00 95.00 200 LYS A C 1
ATOM 1593 O O . LYS A 1 200 ? 19.312 -11.116 -8.893 1.00 95.00 200 LYS A O 1
ATOM 1598 N N . LEU A 1 201 ? 18.459 -9.599 -10.318 1.00 94.69 201 LEU A N 1
ATOM 1599 C CA . LEU A 1 201 ? 18.011 -8.645 -9.317 1.00 94.69 201 LEU A CA 1
ATOM 1600 C C . LEU A 1 201 ? 16.943 -9.250 -8.404 1.00 94.69 201 LEU A C 1
ATOM 1602 O O . LEU A 1 201 ? 17.020 -9.095 -7.187 1.00 94.69 201 LEU A O 1
ATOM 1606 N N . LEU A 1 202 ? 16.003 -10.017 -8.965 1.00 95.44 202 LEU A N 1
ATOM 1607 C CA . LEU A 1 202 ? 15.035 -10.786 -8.182 1.00 95.44 202 LEU A CA 1
ATOM 1608 C C . LEU A 1 202 ? 15.735 -11.726 -7.188 1.00 95.44 202 LEU A C 1
ATOM 1610 O O . LEU A 1 202 ? 15.376 -11.768 -6.009 1.00 95.44 202 LEU A O 1
ATOM 1614 N N . LYS A 1 203 ? 16.758 -12.463 -7.642 1.00 94.31 203 LYS A N 1
ATOM 1615 C CA . LYS A 1 203 ? 17.546 -13.348 -6.775 1.00 94.31 203 LYS A CA 1
ATOM 1616 C C . LYS A 1 203 ? 18.243 -12.561 -5.665 1.00 94.31 203 LYS A C 1
ATOM 1618 O O . LYS A 1 203 ? 18.158 -12.970 -4.515 1.00 94.31 203 LYS A O 1
ATOM 1623 N N . GLU A 1 204 ? 18.877 -11.436 -5.986 1.00 93.56 204 GLU A N 1
ATOM 1624 C CA . GLU A 1 204 ? 19.567 -10.587 -5.005 1.00 93.56 204 GLU A CA 1
ATOM 1625 C C . GLU A 1 204 ? 18.613 -9.984 -3.956 1.00 93.56 204 GLU A C 1
ATOM 1627 O O . GLU A 1 204 ? 18.949 -9.910 -2.771 1.00 93.56 204 GLU A O 1
ATOM 1632 N N . ILE A 1 205 ? 17.403 -9.584 -4.359 1.00 93.12 205 ILE A N 1
ATOM 1633 C CA . ILE A 1 205 ? 16.360 -9.118 -3.433 1.00 93.12 205 ILE A CA 1
ATOM 1634 C C . ILE A 1 205 ? 15.926 -10.264 -2.511 1.00 93.12 205 ILE A C 1
ATOM 1636 O O . ILE A 1 205 ? 15.861 -10.083 -1.293 1.00 93.12 205 ILE A O 1
ATOM 1640 N N . ASN A 1 206 ? 15.692 -11.456 -3.066 1.00 92.56 206 ASN A N 1
ATOM 1641 C CA . ASN A 1 206 ? 15.276 -12.632 -2.301 1.00 92.56 206 ASN A CA 1
ATOM 1642 C C . ASN A 1 206 ? 16.360 -13.170 -1.354 1.00 92.56 206 ASN A C 1
ATOM 1644 O O . ASN A 1 206 ? 16.031 -13.696 -0.294 1.00 92.56 206 ASN A O 1
ATOM 1648 N N . THR A 1 207 ? 17.646 -13.006 -1.676 1.00 92.56 207 THR A N 1
ATOM 1649 C CA . THR A 1 207 ? 18.750 -13.343 -0.758 1.00 92.56 207 THR A CA 1
ATOM 1650 C C . THR A 1 207 ? 18.974 -12.28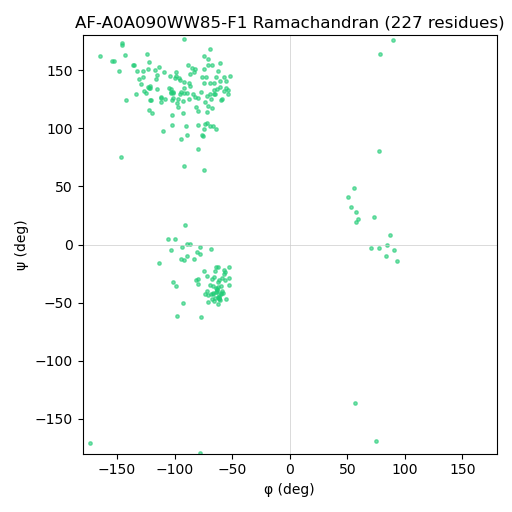3 0.321 1.00 92.56 207 THR A C 1
ATOM 1652 O O . THR A 1 207 ? 19.834 -12.455 1.181 1.00 92.56 207 THR A O 1
ATOM 1655 N N . GLY A 1 208 ? 18.215 -11.182 0.298 1.00 86.75 208 GLY A N 1
A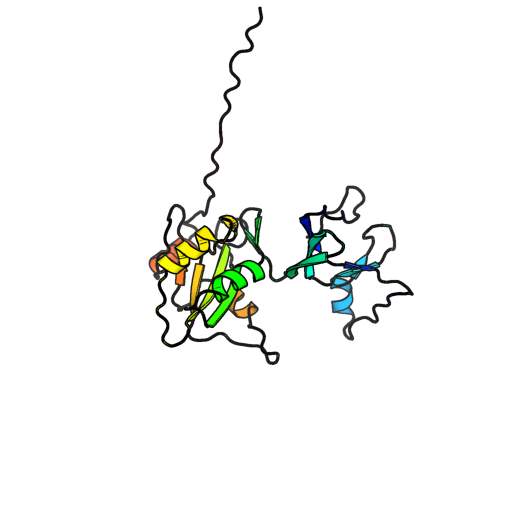TOM 1656 C CA . GLY A 1 208 ? 18.327 -10.101 1.273 1.00 86.75 208 GLY A CA 1
ATOM 1657 C C . GLY A 1 208 ? 19.579 -9.241 1.092 1.00 86.75 208 GLY A C 1
ATOM 1658 O O . GLY A 1 208 ? 20.014 -8.607 2.053 1.00 86.75 208 GLY A O 1
ATOM 1659 N N . THR A 1 209 ? 20.148 -9.202 -0.120 1.00 85.75 209 THR A N 1
ATOM 1660 C CA . THR A 1 209 ? 21.314 -8.366 -0.459 1.00 85.75 209 THR A CA 1
ATOM 1661 C C . THR A 1 209 ? 20.993 -6.877 -0.298 1.00 85.75 209 THR A C 1
ATOM 1663 O O . THR A 1 209 ? 21.849 -6.082 0.090 1.00 85.75 209 THR A O 1
ATOM 1666 N N . PHE A 1 210 ? 19.739 -6.488 -0.554 1.00 84.38 210 PHE A N 1
ATOM 1667 C CA . PHE A 1 210 ? 19.284 -5.106 -0.449 1.00 84.38 210 PHE A CA 1
ATOM 1668 C C . PHE A 1 210 ? 18.607 -4.817 0.891 1.00 84.38 210 PHE A C 1
ATOM 1670 O O . PHE A 1 210 ? 17.532 -5.330 1.211 1.00 84.38 210 PHE A O 1
ATOM 1677 N N . ILE A 1 211 ? 19.199 -3.890 1.645 1.00 81.88 211 ILE A N 1
ATOM 1678 C CA . ILE A 1 211 ? 18.561 -3.293 2.818 1.00 81.88 211 ILE A CA 1
ATOM 1679 C C . ILE A 1 211 ? 18.057 -1.903 2.434 1.00 81.88 211 ILE A C 1
ATOM 1681 O O . ILE A 1 211 ? 18.836 -0.971 2.221 1.00 81.88 211 ILE A O 1
ATOM 1685 N N . PHE A 1 212 ? 16.739 -1.748 2.390 1.00 78.38 212 PHE A N 1
ATOM 1686 C CA . PHE A 1 212 ? 16.077 -0.484 2.089 1.00 78.38 212 PHE A CA 1
ATOM 1687 C C . PHE A 1 212 ? 16.085 0.381 3.355 1.00 78.38 212 PHE A C 1
ATOM 1689 O O . PHE A 1 212 ? 15.140 0.375 4.145 1.00 78.38 212 PHE A O 1
ATOM 1696 N N . ARG A 1 213 ? 17.208 1.065 3.614 1.00 68.44 213 A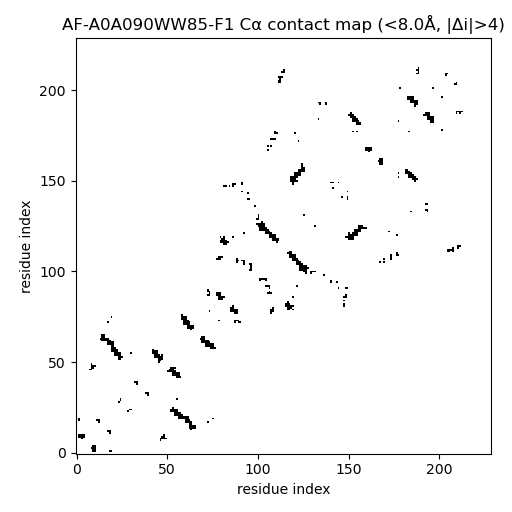RG A N 1
ATOM 1697 C CA . ARG A 1 213 ? 17.353 2.003 4.739 1.00 68.44 213 ARG A CA 1
ATOM 1698 C C . ARG A 1 213 ? 16.994 3.423 4.311 1.00 68.44 213 ARG A C 1
ATOM 1700 O O . ARG A 1 213 ? 17.421 3.888 3.254 1.00 68.44 213 ARG A O 1
ATOM 1707 N N . TRP A 1 214 ? 16.297 4.149 5.181 1.00 56.72 214 TRP A N 1
ATOM 1708 C CA . TRP A 1 214 ? 16.281 5.608 5.117 1.00 56.72 214 TRP A CA 1
ATOM 1709 C C . TRP A 1 214 ? 17.701 6.130 5.377 1.00 56.72 214 TRP A C 1
ATOM 1711 O O . TRP A 1 214 ? 18.433 5.558 6.187 1.00 56.72 214 TRP A O 1
ATOM 1721 N N . LYS A 1 215 ? 18.116 7.218 4.713 1.00 47.41 215 LYS A N 1
ATOM 1722 C CA . LYS A 1 215 ? 19.260 7.993 5.210 1.00 47.41 215 LYS A CA 1
ATOM 1723 C C . LYS A 1 215 ? 18.835 8.571 6.561 1.00 47.41 215 LYS A C 1
ATOM 1725 O O . LYS A 1 215 ? 18.135 9.577 6.586 1.00 47.41 215 LYS A O 1
ATOM 1730 N N . THR A 1 216 ? 19.232 7.946 7.662 1.00 37.81 216 THR A N 1
ATOM 1731 C CA . THR A 1 216 ? 19.226 8.617 8.961 1.00 37.81 216 THR A CA 1
ATOM 1732 C C . THR A 1 216 ? 20.324 9.671 8.899 1.00 37.81 216 THR A C 1
ATOM 1734 O O . THR A 1 216 ? 21.505 9.339 8.961 1.00 37.81 216 THR A O 1
ATOM 1737 N N . VAL A 1 217 ? 19.959 10.939 8.711 1.00 35.00 217 VAL A N 1
ATOM 1738 C CA . VAL A 1 217 ? 20.877 12.037 9.022 1.00 35.00 217 VAL A CA 1
ATOM 1739 C C . VAL A 1 217 ? 20.882 12.136 10.544 1.00 35.00 217 VAL A C 1
ATOM 1741 O O . VAL A 1 217 ? 19.998 12.745 11.134 1.00 35.00 217 VAL A O 1
ATOM 1744 N N . VAL A 1 218 ? 21.829 11.457 11.191 1.00 32.81 218 VAL A N 1
ATOM 1745 C CA . VAL A 1 218 ? 22.120 11.699 12.606 1.00 32.81 218 VAL A CA 1
ATOM 1746 C C . VAL A 1 218 ? 22.870 13.025 12.655 1.00 32.81 218 VAL A C 1
ATOM 1748 O O . VAL A 1 218 ? 24.057 13.078 12.341 1.00 32.81 218 VAL A O 1
ATOM 1751 N N . ILE A 1 219 ? 22.171 14.111 12.978 1.00 33.59 219 ILE A N 1
ATOM 1752 C CA . ILE A 1 219 ? 22.823 15.376 13.313 1.00 33.59 219 ILE A CA 1
ATOM 1753 C C . ILE A 1 219 ? 23.421 15.181 14.708 1.00 33.59 219 ILE A C 1
ATOM 1755 O O . ILE A 1 219 ? 22.697 15.160 15.700 1.00 33.59 219 ILE A O 1
ATOM 1759 N N . TRP A 1 220 ? 24.738 14.995 14.786 1.00 29.67 220 TRP A N 1
ATOM 1760 C CA . TRP A 1 220 ? 25.462 15.140 16.045 1.00 29.67 220 TRP A CA 1
ATOM 1761 C C . TRP A 1 220 ? 25.507 16.629 16.386 1.00 29.67 220 TRP A C 1
ATOM 1763 O O . TRP A 1 220 ? 26.272 17.382 15.788 1.00 29.67 220 TRP A O 1
ATOM 1773 N N . VAL A 1 221 ? 24.691 17.066 17.344 1.00 37.91 221 VAL A N 1
ATOM 1774 C CA . VAL A 1 221 ? 24.957 18.330 18.034 1.00 37.91 221 VAL A CA 1
ATOM 1775 C C . VAL A 1 221 ? 26.026 18.026 19.075 1.00 37.91 221 VAL A C 1
ATOM 1777 O O . VAL A 1 221 ? 25.755 17.407 20.101 1.00 37.91 221 VAL A O 1
ATOM 1780 N N . SER A 1 222 ? 27.266 18.409 18.776 1.00 32.44 222 SER A N 1
ATOM 1781 C CA . SER A 1 222 ? 28.352 18.403 19.753 1.00 32.44 222 SER A CA 1
ATOM 1782 C C . SER A 1 222 ? 28.043 19.451 20.819 1.00 32.44 222 SER A C 1
ATOM 1784 O O . SER A 1 222 ? 28.240 20.641 20.587 1.00 32.44 222 SER A O 1
ATOM 1786 N N . ILE A 1 223 ? 27.569 19.027 21.990 1.00 48.00 223 ILE A N 1
ATOM 1787 C CA . ILE A 1 223 ? 27.594 19.874 23.184 1.00 48.00 223 ILE A CA 1
ATOM 1788 C C . ILE A 1 223 ? 29.038 19.853 23.681 1.00 48.00 223 ILE A C 1
ATOM 1790 O O . ILE A 1 223 ? 29.441 18.932 24.383 1.00 48.00 223 ILE A O 1
ATOM 1794 N N . ASN A 1 224 ? 29.824 20.848 23.273 1.00 40.44 224 ASN A N 1
ATOM 1795 C CA . ASN A 1 224 ? 31.113 21.132 23.888 1.00 40.44 224 ASN A CA 1
ATOM 1796 C C . ASN A 1 224 ? 31.078 22.509 24.552 1.00 40.44 224 ASN A C 1
ATOM 1798 O O . ASN A 1 224 ? 30.680 23.494 23.938 1.00 40.44 224 ASN A O 1
ATOM 1802 N N . ALA A 1 225 ? 31.587 22.508 25.785 1.00 38.84 225 ALA A N 1
ATOM 1803 C CA . ALA A 1 225 ? 32.030 23.633 26.601 1.00 38.84 225 ALA A CA 1
ATOM 1804 C C . ALA A 1 225 ? 30.953 24.496 27.287 1.00 38.84 225 ALA A C 1
ATOM 1806 O O . ALA A 1 225 ? 30.694 25.632 26.907 1.00 38.84 225 ALA A O 1
ATOM 1807 N N . LEU A 1 226 ? 30.449 24.002 28.424 1.00 37.31 226 LEU A N 1
ATOM 1808 C CA . LEU A 1 226 ? 30.342 24.846 29.618 1.00 37.31 226 LEU A CA 1
ATOM 1809 C C . LEU A 1 226 ? 31.602 24.598 30.454 1.00 37.31 226 LEU A C 1
ATOM 1811 O O . LEU A 1 226 ? 31.682 23.652 31.237 1.00 37.31 226 LEU A O 1
ATOM 1815 N N . SER A 1 227 ? 32.625 25.410 30.202 1.00 40.50 227 SER A N 1
ATOM 1816 C CA . SER A 1 227 ? 33.749 25.590 31.114 1.00 40.50 227 SER A CA 1
ATOM 1817 C C . SER A 1 227 ? 33.268 26.392 32.318 1.00 40.50 227 SER A C 1
ATOM 1819 O O . SER A 1 227 ? 32.678 27.458 32.154 1.00 40.50 227 SER A O 1
ATOM 1821 N N . TRP A 1 228 ? 33.525 25.862 33.508 1.00 41.88 228 TRP A N 1
ATOM 1822 C CA . TRP A 1 228 ? 33.367 26.562 34.776 1.00 41.88 228 TRP A CA 1
ATOM 1823 C C . TRP A 1 228 ? 34.268 27.802 34.827 1.00 41.88 228 TRP A C 1
ATOM 1825 O O . TRP A 1 228 ? 35.444 27.721 34.466 1.00 41.88 228 TRP A O 1
ATOM 1835 N N . GLY A 1 229 ? 33.703 28.909 35.303 1.00 44.50 229 GLY A N 1
ATOM 1836 C CA . GLY A 1 229 ? 34.372 30.151 35.681 1.00 44.50 229 GLY A CA 1
ATOM 1837 C C . GLY A 1 229 ? 33.453 30.943 36.592 1.00 44.50 229 GLY A C 1
ATOM 1838 O O . GLY A 1 229 ? 32.295 31.156 36.169 1.00 44.50 229 GLY A O 1
#

InterPro domains:
  IPR025110 AMP-binding enzyme, C-terminal domain [PF13193] (91-167)
  IPR042099 ANL, N-terminal domain [G3DSA:3.40.50.12780] (3-81)
  IPR045851 AMP-binding enzyme domain superfamily [G3DSA:3.30.300.30] (82-177)